Protein AF-0000000087528641 (afdb_homodimer)

Secondary structure (DSSP, 8-state):
-EEEE-HHHHHHHHH-GGGS-HHHHHHHH-TT-EEEEEHHHHHHHHHHHHTTSS--SS-HHHHHHHHHHHTTPEEEPBPGGGGGGGGGS-TT---HHHHHHHHHHHHHTPEEE---HHHHTSSS-EE-/-EEEE-HHHHHHHHH-GGGS-HHHHHHHH-TT-EEEEEHHHHHHHHHHHHTTSS--SS-HHHHHHHHHHHTTPEEEPBPGGGGGGGGGS-TT---HHHHHHHHHHHHHTPEEE---HHHHTSSS-EE-

Foldseek 3Di:
DEEEEDLVRLCCVQPNVVPADPFLVCQLQPPVYAAEYEVLSLVVQQVCVVVVNDDDPDHSVCRVVVSCVVSVYYYDYDDPQLCVCLVVWDPQDDDPSLSSSLSNCVVVVHEYEDPDVSSVPTPGHYID/DEEEEALVRLCCVQPPVVPADPFLVCQLQPPVYAAEYEVLSLVVQQVCVVVVNDDDPDHSVCRVVVSCVVSVYYYDYDDPQLCVCLVVWDPQDDDPSLSSSLSNCVVVVHEYEDPDVSSVPTPGHYID

Sequence (256 aa):
MRILLDTCSFLWISLEPEKISEQAMAAFKHPENSVFLSSMTSWEIGIKFHLGKLVLPAAPDIFIPTERKEHKISSLKLAEKDTFHLANLPAVHKDPFDRILVCQAIENGLTILTSDQHIQRYPVKTLWMRILLDTCSFLWISLEPEKISEQAMAAFKHPENSVFLSSMTSWEIGIKFHLGKLVLPAAPDIFIPTERKEHKISSLKLAEKDTFHLANLPAVHKDPFDRILVCQAIENGLTILTSDQHIQRYPVKTLW

pLDDT: mean 96.65, std 3.21, range [81.25, 98.94]

Structure (mmCIF, N/CA/C/O backbone):
data_AF-0000000087528641-model_v1
#
loop_
_entity.id
_entity.type
_entity.pdbx_description
1 polymer 'PIN domain nuclease, a component of toxin-antitoxin system (PIN domain)'
#
loop_
_atom_site.group_PDB
_atom_site.id
_atom_site.type_symbol
_atom_site.label_atom_id
_atom_site.label_alt_id
_atom_site.label_comp_id
_atom_site.label_asym_id
_atom_site.label_entity_id
_atom_site.label_seq_id
_atom_site.pdbx_PDB_ins_code
_atom_site.Cartn_x
_atom_site.Cartn_y
_atom_site.Cartn_z
_atom_site.occupancy
_atom_site.B_iso_or_equiv
_atom_site.auth_seq_id
_atom_site.auth_comp_id
_atom_site.auth_asym_id
_atom_site.auth_atom_id
_atom_site.pdbx_PDB_model_num
ATOM 1 N N . MET A 1 1 ? -12.773 -13.555 -16.234 1 96.06 1 MET A N 1
ATOM 2 C CA . MET A 1 1 ? -12.75 -13.062 -14.852 1 96.06 1 MET A CA 1
ATOM 3 C C . MET A 1 1 ? -11.539 -12.164 -14.617 1 96.06 1 MET A C 1
ATOM 5 O O . MET A 1 1 ? -10.609 -12.141 -15.43 1 96.06 1 MET A O 1
ATOM 9 N N . ARG A 1 2 ? -11.688 -11.32 -13.695 1 98.56 2 ARG A N 1
ATOM 10 C CA . ARG A 1 2 ? -10.562 -10.523 -13.227 1 98.56 2 ARG A CA 1
ATOM 11 C C . ARG A 1 2 ? -10 -11.086 -11.922 1 98.56 2 ARG A C 1
ATOM 13 O O . ARG A 1 2 ? -10.695 -11.109 -10.906 1 98.56 2 ARG A O 1
ATOM 20 N N . ILE A 1 3 ? -8.766 -11.453 -11.953 1 98.88 3 ILE A N 1
ATOM 21 C CA . ILE A 1 3 ? -8.188 -12.258 -10.883 1 98.88 3 ILE A CA 1
ATOM 22 C C . ILE A 1 3 ? -7.074 -11.477 -10.188 1 98.88 3 ILE A C 1
ATOM 24 O O . ILE A 1 3 ? -6.234 -10.859 -10.852 1 98.88 3 ILE A O 1
ATOM 28 N N . LEU A 1 4 ? -7.094 -11.477 -8.906 1 98.94 4 LEU A N 1
ATOM 29 C CA . LEU A 1 4 ? -6.023 -10.938 -8.07 1 98.94 4 LEU A CA 1
ATOM 30 C C . LEU A 1 4 ? -5.234 -12.062 -7.41 1 98.94 4 LEU A C 1
ATOM 32 O O . LEU A 1 4 ? -5.809 -12.906 -6.719 1 98.94 4 LEU A O 1
ATOM 36 N N . LEU A 1 5 ? -3.982 -12.047 -7.664 1 98.81 5 LEU A N 1
ATOM 37 C CA . LEU A 1 5 ? -3.131 -13.055 -7.031 1 98.81 5 LEU A CA 1
ATOM 38 C C . LEU A 1 5 ? -2.775 -12.641 -5.605 1 98.81 5 LEU A C 1
ATOM 40 O O . LEU A 1 5 ? -2.471 -11.477 -5.348 1 98.81 5 LEU A O 1
ATOM 44 N N . ASP A 1 6 ? -2.898 -13.578 -4.668 1 98.06 6 ASP A N 1
ATOM 45 C CA . ASP A 1 6 ? -2.248 -13.297 -3.393 1 98.06 6 ASP A CA 1
ATOM 46 C C . ASP A 1 6 ? -0.743 -13.547 -3.479 1 98.06 6 ASP A C 1
ATOM 48 O O . ASP A 1 6 ? -0.222 -13.867 -4.551 1 98.06 6 ASP A O 1
ATOM 52 N N . THR A 1 7 ? 0.014 -13.344 -2.432 1 97.69 7 THR A N 1
ATOM 53 C CA . THR A 1 7 ? 1.47 -13.43 -2.465 1 97.69 7 THR A CA 1
ATOM 54 C C . THR A 1 7 ? 1.922 -14.852 -2.764 1 97.69 7 THR A C 1
ATOM 56 O O . THR A 1 7 ? 2.76 -15.078 -3.639 1 97.69 7 THR A O 1
ATOM 59 N N . CYS A 1 8 ? 1.295 -15.859 -2.16 1 97.25 8 CYS A N 1
ATOM 60 C CA . CYS A 1 8 ? 1.699 -17.25 -2.326 1 97.25 8 CYS A CA 1
ATOM 61 C C . CYS A 1 8 ? 1.397 -17.734 -3.736 1 97.25 8 CYS A C 1
ATOM 63 O O . CYS A 1 8 ? 2.23 -18.406 -4.359 1 97.25 8 CYS A O 1
ATOM 65 N N . SER A 1 9 ? 0.197 -17.469 -4.188 1 98.31 9 SER A N 1
ATOM 66 C CA . SER A 1 9 ? -0.156 -17.922 -5.527 1 98.31 9 SER A CA 1
ATOM 67 C C . SER A 1 9 ? 0.783 -17.344 -6.574 1 98.31 9 SER A C 1
ATOM 69 O O . SER A 1 9 ? 1.185 -18.031 -7.512 1 98.31 9 SER A O 1
ATOM 71 N N . PHE A 1 10 ? 1.171 -16.078 -6.438 1 98.75 10 PHE A N 1
ATOM 72 C CA . PHE A 1 10 ? 2.115 -15.461 -7.363 1 98.75 10 PHE A CA 1
ATOM 73 C C . PHE A 1 10 ? 3.455 -16.188 -7.332 1 98.75 10 PHE A C 1
ATOM 75 O O . PHE A 1 10 ? 4.008 -16.531 -8.375 1 98.75 10 PHE A O 1
ATOM 82 N N . 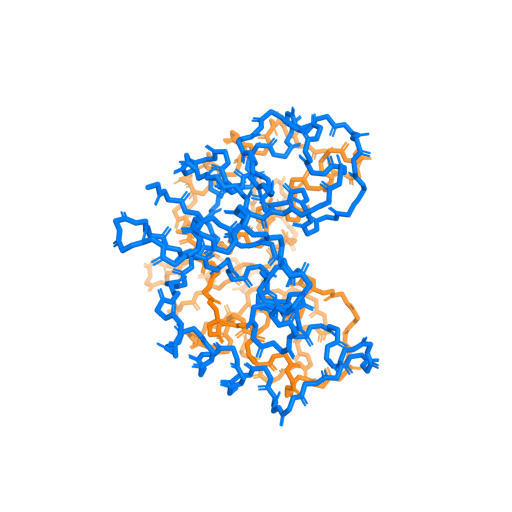LEU A 1 11 ? 3.959 -16.438 -6.078 1 98.5 11 LEU A N 1
ATOM 83 C CA . LEU A 1 11 ? 5.258 -17.078 -5.922 1 98.5 11 LEU A CA 1
ATOM 84 C C . LEU A 1 11 ? 5.223 -18.516 -6.453 1 98.5 11 LEU A C 1
ATOM 86 O O . LEU A 1 11 ? 6.172 -18.953 -7.105 1 98.5 11 LEU A O 1
ATOM 90 N N . TRP A 1 12 ? 4.137 -19.219 -6.195 1 98.31 12 TRP A N 1
ATOM 91 C CA . TRP A 1 12 ? 4.023 -20.609 -6.652 1 98.31 12 TRP A CA 1
ATOM 92 C C . TRP A 1 12 ? 3.924 -20.672 -8.172 1 98.31 12 TRP A C 1
ATOM 94 O O . TRP A 1 12 ? 4.559 -21.516 -8.805 1 98.31 12 TRP A O 1
ATOM 104 N N . ILE A 1 13 ? 3.162 -19.797 -8.797 1 97.88 13 ILE A N 1
ATOM 105 C CA . ILE A 1 13 ? 3.061 -19.75 -10.25 1 97.88 13 ILE A CA 1
ATOM 106 C C . ILE A 1 13 ? 4.449 -19.562 -10.859 1 97.88 13 ILE A C 1
ATOM 108 O O . ILE A 1 13 ? 4.789 -20.203 -11.852 1 97.88 13 ILE A O 1
ATOM 112 N N . SER A 1 14 ? 5.254 -18.766 -10.242 1 96.94 14 SER A N 1
ATOM 113 C CA . SER A 1 14 ? 6.551 -18.375 -10.789 1 96.94 14 SER A CA 1
ATOM 114 C C . SER A 1 14 ? 7.617 -19.406 -10.477 1 96.94 14 SER A C 1
ATOM 116 O O . SER A 1 14 ? 8.484 -19.688 -11.305 1 96.94 14 SER A O 1
ATOM 118 N N . LEU A 1 15 ? 7.539 -20.047 -9.273 1 97.06 15 LEU A N 1
ATOM 119 C CA . LEU A 1 15 ? 8.688 -20.797 -8.789 1 97.06 15 LEU A CA 1
ATOM 120 C C . LEU A 1 15 ? 8.328 -22.266 -8.586 1 97.06 15 LEU A C 1
ATOM 122 O O . LEU A 1 15 ? 9.188 -23.141 -8.68 1 97.06 15 LEU A O 1
ATOM 126 N N . GLU A 1 16 ? 7.078 -22.5 -8.219 1 97.88 16 GLU A N 1
ATOM 127 C CA . GLU A 1 16 ? 6.629 -23.844 -7.887 1 97.88 16 GLU A CA 1
ATOM 128 C C . GLU A 1 16 ? 5.219 -24.094 -8.414 1 97.88 16 GLU A C 1
ATOM 130 O O . GLU A 1 16 ? 4.305 -24.406 -7.637 1 97.88 16 GLU A O 1
ATOM 135 N N . PRO A 1 17 ? 5.082 -24.125 -9.695 1 97.31 17 PRO A N 1
ATOM 136 C CA . PRO A 1 17 ? 3.748 -24.219 -10.289 1 97.31 17 PRO A CA 1
ATOM 137 C C . PRO A 1 17 ? 3.016 -25.5 -9.891 1 97.31 17 PRO A C 1
ATOM 139 O O . PRO A 1 17 ? 1.785 -25.562 -9.945 1 97.31 17 PRO A O 1
ATOM 142 N N . GLU A 1 18 ? 3.688 -26.531 -9.43 1 97.31 18 GLU A N 1
ATOM 143 C CA . GLU A 1 18 ? 3.084 -27.812 -9.047 1 97.31 18 GLU A CA 1
ATOM 144 C C . GLU A 1 18 ? 2.244 -27.656 -7.781 1 97.31 18 GLU A C 1
ATOM 146 O O . GLU A 1 18 ? 1.436 -28.531 -7.461 1 97.31 18 GLU A O 1
ATOM 151 N N . LYS A 1 19 ? 2.402 -26.5 -7.105 1 97.94 19 LYS A N 1
ATOM 152 C CA . LYS A 1 19 ? 1.667 -26.266 -5.867 1 97.94 19 LYS A CA 1
ATOM 153 C C . LYS A 1 19 ? 0.302 -25.641 -6.148 1 97.94 19 LYS A C 1
ATOM 155 O O . LYS A 1 19 ? -0.558 -25.594 -5.266 1 97.94 19 LYS A O 1
ATOM 160 N N . ILE A 1 20 ? 0.119 -25.203 -7.348 1 98.25 20 ILE A N 1
ATOM 161 C CA . ILE A 1 20 ? -1.149 -24.594 -7.723 1 98.25 20 ILE A CA 1
ATOM 162 C C . ILE A 1 20 ? -2.156 -25.672 -8.102 1 98.25 20 ILE A C 1
ATOM 164 O O . ILE A 1 20 ? -1.832 -26.609 -8.844 1 98.25 20 ILE A O 1
ATOM 168 N N . SER A 1 21 ? -3.312 -25.609 -7.531 1 98 21 SER A N 1
ATOM 169 C CA . SER A 1 21 ? -4.344 -26.578 -7.883 1 98 21 SER A CA 1
ATOM 170 C C . SER A 1 21 ? -4.668 -26.531 -9.367 1 98 21 SER A C 1
ATOM 172 O O . SER A 1 21 ? -4.445 -25.516 -10.023 1 98 21 SER A O 1
ATOM 174 N N . GLU A 1 22 ? -5.223 -27.562 -9.844 1 97.94 22 GLU A N 1
ATOM 175 C CA . GLU A 1 22 ? -5.609 -27.625 -11.25 1 97.94 22 GLU A CA 1
ATOM 176 C C . GLU A 1 22 ? -6.641 -26.562 -11.586 1 97.94 22 GLU A C 1
ATOM 178 O O . GLU A 1 22 ? -6.555 -25.922 -12.633 1 97.94 22 GLU A O 1
ATOM 183 N N . GLN A 1 23 ? -7.562 -26.406 -10.75 1 98.06 23 GLN A N 1
ATOM 184 C CA . GLN A 1 23 ? -8.609 -25.406 -10.961 1 98.06 23 GLN A CA 1
ATOM 185 C C . GLN A 1 23 ? -8.039 -24 -10.992 1 98.06 23 GLN A C 1
ATOM 187 O O . GLN A 1 23 ? -8.391 -23.188 -11.859 1 98.06 23 GLN A O 1
ATOM 192 N N . ALA A 1 24 ? -7.184 -23.703 -10.062 1 98.25 24 ALA A N 1
ATOM 193 C CA . ALA A 1 24 ? -6.559 -22.391 -9.992 1 98.25 24 ALA A CA 1
ATOM 194 C C . ALA A 1 24 ? -5.695 -22.125 -11.219 1 98.25 24 ALA A C 1
ATOM 196 O O . ALA A 1 24 ? -5.719 -21.031 -11.781 1 98.25 24 ALA A O 1
ATOM 197 N N . MET A 1 25 ? -5.004 -23.141 -11.602 1 98.31 25 MET A N 1
ATOM 198 C CA . MET A 1 25 ? -4.129 -23.016 -12.766 1 98.31 25 MET A CA 1
ATOM 199 C C . MET A 1 25 ? -4.941 -22.797 -14.031 1 98.31 25 MET A C 1
ATOM 201 O O . MET A 1 25 ? -4.57 -21.969 -14.883 1 98.31 25 MET A O 1
ATOM 205 N N . ALA A 1 26 ? -6.008 -23.516 -14.148 1 98.31 26 ALA A N 1
ATOM 206 C CA . ALA A 1 26 ? -6.883 -23.344 -15.305 1 98.31 26 ALA A CA 1
ATOM 207 C C . ALA A 1 26 ? -7.422 -21.922 -15.383 1 98.31 26 ALA A C 1
ATOM 209 O O . ALA A 1 26 ? -7.473 -21.344 -16.469 1 98.31 26 ALA A O 1
ATOM 210 N N . ALA A 1 27 ? -7.82 -21.406 -14.258 1 98.31 27 ALA A N 1
ATOM 211 C CA . ALA A 1 27 ? -8.328 -20.031 -14.211 1 98.31 27 ALA A CA 1
ATOM 212 C C . ALA A 1 27 ? -7.23 -19.031 -14.555 1 98.31 27 ALA A C 1
ATOM 214 O O . ALA A 1 27 ? -7.461 -18.078 -15.312 1 98.31 27 ALA A O 1
ATOM 215 N N . PHE A 1 28 ? -6.066 -19.266 -14.055 1 98.5 28 PHE A N 1
ATOM 216 C CA . PHE A 1 28 ? -4.918 -18.391 -14.266 1 98.5 28 PHE A CA 1
ATOM 217 C C . PHE A 1 28 ? -4.547 -18.344 -15.742 1 98.5 28 PHE A C 1
ATOM 219 O O . PHE A 1 28 ? -4.23 -17.266 -16.266 1 98.5 28 PHE A O 1
ATOM 226 N N . LYS A 1 29 ? -4.707 -19.422 -16.375 1 97.69 29 LYS A N 1
ATOM 227 C CA . LYS A 1 29 ? -4.211 -19.547 -17.75 1 97.69 29 LYS A CA 1
ATOM 228 C C . LYS A 1 29 ? -5.305 -19.203 -18.75 1 97.69 29 LYS A C 1
ATOM 230 O O . LYS A 1 29 ? -5.027 -19.047 -19.953 1 97.69 29 LYS A O 1
ATOM 235 N N . HIS A 1 30 ? -6.465 -19.125 -18.281 1 97.69 30 HIS A N 1
ATOM 236 C CA . HIS A 1 30 ? -7.566 -18.891 -19.219 1 97.69 30 HIS A CA 1
ATOM 237 C C . HIS A 1 30 ? -7.406 -17.547 -19.938 1 97.69 30 HIS A C 1
ATOM 239 O O . HIS A 1 30 ? -7.293 -16.5 -19.297 1 97.69 30 HIS A O 1
ATOM 245 N N . PRO A 1 31 ? -7.438 -17.516 -21.219 1 96.25 31 PRO A N 1
ATOM 246 C CA . PRO A 1 31 ? -7.098 -16.312 -22 1 96.25 31 PRO A CA 1
ATOM 247 C C . PRO A 1 31 ? -8.102 -15.18 -21.812 1 96.25 31 PRO A C 1
ATOM 249 O O . PRO A 1 31 ? -7.773 -14.016 -22.047 1 96.25 31 PRO A O 1
ATOM 252 N N . GLU A 1 32 ? -9.258 -15.469 -21.422 1 97.62 32 GLU A N 1
ATOM 253 C CA . GLU A 1 32 ? -10.281 -14.445 -21.25 1 97.62 32 GLU A CA 1
ATOM 254 C C . GLU A 1 32 ? -10.172 -13.773 -19.875 1 97.62 32 GLU A C 1
ATOM 256 O O . GLU A 1 32 ? -10.836 -12.766 -19.625 1 97.62 32 GLU A O 1
ATOM 261 N N . ASN A 1 33 ? -9.406 -14.391 -19.031 1 98.44 33 ASN A N 1
ATOM 262 C CA . ASN A 1 33 ? -9.227 -13.805 -17.703 1 98.44 33 ASN A CA 1
ATOM 263 C C . ASN A 1 33 ? -8.086 -12.797 -17.672 1 98.44 33 ASN A C 1
ATOM 265 O O . ASN A 1 33 ? -7.09 -12.961 -18.375 1 98.44 33 ASN A O 1
ATOM 269 N N . SER A 1 34 ? -8.328 -11.742 -16.969 1 98.75 34 SER A N 1
ATOM 270 C CA . SER A 1 34 ? -7.262 -10.789 -16.656 1 98.75 34 SER A CA 1
ATOM 271 C C . SER A 1 34 ? -6.695 -11.031 -15.266 1 98.75 34 SER A C 1
ATOM 273 O O . SER A 1 34 ? -7.449 -11.227 -14.312 1 98.75 34 SER A O 1
ATOM 275 N N . VAL A 1 35 ? -5.41 -11.023 -15.18 1 98.88 35 VAL A N 1
ATOM 276 C CA . VAL A 1 35 ? -4.75 -11.344 -13.914 1 98.88 35 VAL A CA 1
ATOM 277 C C . VAL A 1 35 ? -3.953 -10.133 -13.43 1 98.88 35 VAL A C 1
ATOM 279 O O . VAL A 1 35 ? -3.281 -9.469 -14.219 1 98.88 35 VAL A O 1
ATOM 282 N N . PHE A 1 36 ? -4.039 -9.898 -12.086 1 98.94 36 PHE A N 1
ATOM 283 C CA . PHE A 1 36 ? -3.414 -8.719 -11.484 1 98.94 36 PHE A CA 1
ATOM 284 C C . PHE A 1 36 ? -2.549 -9.117 -10.297 1 98.94 36 PHE A C 1
ATOM 286 O O . PHE A 1 36 ? -2.836 -10.094 -9.609 1 98.94 36 PHE A O 1
ATOM 293 N N . LEU A 1 37 ? -1.546 -8.383 -10.125 1 98.88 37 LEU A N 1
ATOM 294 C CA . LEU A 1 37 ? -0.726 -8.391 -8.914 1 98.88 37 LEU A CA 1
ATOM 295 C C . LEU A 1 37 ? -0.712 -7.02 -8.258 1 98.88 37 LEU A C 1
ATOM 297 O O . LEU A 1 37 ? -0.338 -6.027 -8.883 1 98.88 37 LEU A O 1
ATOM 301 N N . SER A 1 38 ? -1.126 -6.98 -6.996 1 98.88 38 SER A N 1
ATOM 302 C CA . SER A 1 38 ? -1.191 -5.723 -6.262 1 98.88 38 SER A CA 1
ATOM 303 C C . SER A 1 38 ? 0.203 -5.203 -5.934 1 98.88 38 SER A C 1
ATOM 305 O O . SER A 1 38 ? 1.107 -5.98 -5.629 1 98.88 38 SER A O 1
ATOM 307 N N . SER A 1 39 ? 0.406 -3.889 -5.914 1 98.69 39 SER A N 1
ATOM 308 C CA . SER A 1 39 ? 1.634 -3.281 -5.41 1 98.69 39 SER A CA 1
ATOM 309 C C . SER A 1 39 ? 1.895 -3.682 -3.961 1 98.69 39 SER A C 1
ATOM 311 O O . SER A 1 39 ? 3.045 -3.719 -3.52 1 98.69 39 SER A O 1
ATOM 313 N N . MET A 1 40 ? 0.839 -4.055 -3.281 1 98.12 40 MET A N 1
ATOM 314 C CA . MET A 1 40 ? 0.983 -4.5 -1.897 1 98.12 40 MET A CA 1
ATOM 315 C C . MET A 1 40 ? 1.774 -5.801 -1.822 1 98.12 40 MET A C 1
ATOM 317 O O . MET A 1 40 ? 2.543 -6.012 -0.883 1 98.12 40 MET A O 1
ATOM 321 N N . THR A 1 41 ? 1.516 -6.637 -2.797 1 98.31 41 THR A N 1
ATOM 322 C CA . THR A 1 41 ? 2.271 -7.883 -2.854 1 98.31 41 THR A CA 1
ATOM 323 C C . THR A 1 41 ? 3.742 -7.613 -3.148 1 98.31 41 THR A C 1
ATOM 325 O O . THR A 1 41 ? 4.625 -8.242 -2.561 1 98.31 41 THR A O 1
ATOM 328 N N . SER A 1 42 ? 3.98 -6.66 -4.02 1 98.19 42 SER A N 1
ATOM 329 C CA . SER A 1 42 ? 5.355 -6.25 -4.281 1 98.19 42 SER A CA 1
ATOM 330 C C . SER A 1 42 ? 6.027 -5.727 -3.016 1 98.19 42 SER A C 1
ATOM 332 O O . SER A 1 42 ? 7.184 -6.059 -2.736 1 98.19 42 SER A O 1
ATOM 334 N N . TRP A 1 43 ? 5.324 -4.941 -2.264 1 98 43 TRP A N 1
ATOM 335 C CA . TRP A 1 43 ? 5.836 -4.398 -1.01 1 98 43 TRP A CA 1
ATOM 336 C C . TRP A 1 43 ? 6.152 -5.512 -0.021 1 98 43 TRP A C 1
ATOM 338 O O . TRP A 1 43 ? 7.238 -5.543 0.562 1 98 43 TRP A O 1
ATOM 348 N N . GLU A 1 44 ? 5.215 -6.438 0.117 1 97.75 44 GLU A N 1
ATOM 349 C CA . GLU A 1 44 ? 5.383 -7.559 1.034 1 97.75 44 GLU A CA 1
ATOM 350 C C . GLU A 1 44 ? 6.602 -8.398 0.663 1 97.75 44 GLU A C 1
ATOM 352 O O . GLU A 1 44 ? 7.418 -8.734 1.524 1 97.75 44 GLU A O 1
ATOM 357 N N . ILE A 1 45 ? 6.746 -8.703 -0.578 1 97.75 45 ILE A N 1
ATOM 358 C CA . ILE A 1 45 ? 7.871 -9.484 -1.076 1 97.75 45 ILE A CA 1
ATOM 359 C C . ILE A 1 45 ? 9.18 -8.734 -0.821 1 97.75 45 ILE A C 1
ATOM 361 O O . ILE A 1 45 ? 10.164 -9.32 -0.379 1 97.75 45 ILE A O 1
ATOM 365 N N . GLY A 1 46 ? 9.156 -7.418 -1.112 1 96.56 46 GLY A N 1
ATOM 366 C CA . GLY A 1 46 ? 10.328 -6.602 -0.831 1 96.56 46 GLY A CA 1
ATOM 367 C C . GLY A 1 46 ? 10.773 -6.668 0.62 1 96.56 46 GLY A C 1
ATOM 368 O O . GLY A 1 46 ? 11.961 -6.824 0.907 1 96.56 46 GLY A O 1
ATOM 369 N N . ILE A 1 47 ? 9.852 -6.57 1.543 1 95.38 47 ILE A N 1
ATOM 370 C CA . ILE A 1 47 ? 10.148 -6.621 2.973 1 95.38 47 ILE A CA 1
ATOM 371 C C . ILE A 1 47 ? 10.742 -7.98 3.328 1 95.38 47 ILE A C 1
ATOM 373 O O . ILE A 1 47 ? 11.805 -8.055 3.955 1 95.38 47 ILE A O 1
ATOM 377 N N . LYS A 1 48 ? 10.086 -9.07 2.912 1 96.12 48 LYS A N 1
ATOM 378 C CA . LYS A 1 48 ? 10.531 -10.422 3.25 1 96.12 48 LYS A CA 1
ATOM 379 C C . LYS A 1 48 ? 11.898 -10.711 2.652 1 96.12 48 LYS A C 1
ATOM 381 O O . LYS A 1 48 ? 12.734 -11.359 3.289 1 96.12 48 LYS A O 1
ATOM 386 N N . PHE A 1 49 ? 12.094 -10.266 1.443 1 95.56 49 PHE A N 1
ATOM 387 C CA . PHE A 1 49 ? 13.375 -10.453 0.781 1 95.56 49 PHE A CA 1
ATOM 388 C C . PHE A 1 49 ? 14.484 -9.742 1.544 1 95.56 49 PHE A C 1
ATOM 390 O O . PHE A 1 49 ? 15.531 -10.336 1.829 1 95.56 49 PHE A O 1
ATOM 397 N N . HIS A 1 50 ? 14.242 -8.523 1.916 1 91.56 50 HIS A N 1
ATOM 398 C CA . HIS A 1 50 ? 15.234 -7.707 2.607 1 91.56 50 HIS A CA 1
ATOM 399 C C . HIS A 1 50 ? 15.562 -8.289 3.98 1 91.56 50 HIS A C 1
ATOM 401 O O . HIS A 1 50 ? 16.703 -8.211 4.434 1 91.56 50 HIS A O 1
ATOM 407 N N . LEU A 1 51 ? 14.586 -8.875 4.625 1 91.88 51 LEU A N 1
ATOM 408 C CA . LEU A 1 51 ? 14.758 -9.43 5.961 1 91.88 51 LEU A CA 1
ATOM 409 C C . LEU A 1 51 ? 15.336 -10.836 5.898 1 91.88 51 LEU A C 1
ATOM 411 O O . LEU A 1 51 ? 15.609 -11.445 6.934 1 91.88 51 LEU A O 1
ATOM 415 N N . GLY A 1 52 ? 15.562 -11.43 4.727 1 93.38 52 GLY A N 1
ATOM 416 C CA . GLY A 1 52 ? 16.109 -12.758 4.543 1 93.38 52 GLY A CA 1
ATOM 417 C C . GLY A 1 52 ? 15.102 -13.867 4.773 1 93.38 52 GLY A C 1
ATOM 418 O O . GLY A 1 52 ? 15.469 -15.031 4.934 1 93.38 52 GLY A O 1
ATOM 419 N N . LYS A 1 53 ? 13.82 -13.484 4.785 1 96.06 53 LYS A N 1
ATOM 420 C CA . LYS A 1 53 ? 12.75 -14.445 5.059 1 96.06 53 LYS A CA 1
ATOM 421 C C . LYS A 1 53 ? 12.227 -15.07 3.768 1 96.06 53 LYS A C 1
ATOM 423 O O . LYS A 1 53 ? 11.453 -16.031 3.805 1 96.06 53 LYS A O 1
ATOM 428 N N . LEU A 1 54 ? 12.617 -14.547 2.613 1 96.5 54 LEU A N 1
ATOM 429 C CA . LEU A 1 54 ? 12.219 -15.023 1.292 1 96.5 54 LEU A CA 1
ATOM 430 C C . LEU A 1 54 ? 13.398 -14.992 0.329 1 96.5 54 LEU A C 1
ATOM 432 O O . LEU A 1 54 ? 14.047 -13.961 0.162 1 96.5 54 LEU A O 1
ATOM 436 N N . VAL A 1 55 ? 13.688 -16.109 -0.204 1 95.69 55 VAL A N 1
ATOM 437 C CA . VAL A 1 55 ? 14.766 -16.219 -1.181 1 95.69 55 VAL A CA 1
ATOM 438 C C . VAL A 1 55 ? 14.188 -16.203 -2.594 1 95.69 55 VAL A C 1
ATOM 440 O O . VAL A 1 55 ? 13.234 -16.938 -2.891 1 95.69 55 VAL A O 1
ATOM 443 N N . LEU A 1 56 ? 14.719 -15.375 -3.434 1 97.12 56 LEU A N 1
ATOM 444 C CA . LEU A 1 56 ? 14.312 -15.242 -4.828 1 97.12 56 LEU A CA 1
ATOM 445 C C . LEU A 1 56 ? 15.508 -15.391 -5.762 1 97.12 56 LEU A C 1
ATOM 447 O O . LEU A 1 56 ? 16.641 -15.133 -5.363 1 97.12 56 LEU A O 1
ATOM 451 N N . PRO A 1 57 ? 15.227 -15.812 -6.938 1 97.12 57 PRO A N 1
ATOM 452 C CA . PRO A 1 57 ? 16.312 -15.969 -7.906 1 97.12 57 PRO A CA 1
ATOM 453 C C . PRO A 1 57 ? 16.953 -14.641 -8.305 1 97.12 57 PRO A C 1
ATOM 455 O O . PRO A 1 57 ? 18.062 -14.617 -8.852 1 97.12 57 PRO A O 1
ATOM 458 N N . ALA A 1 58 ? 16.266 -13.531 -8.125 1 97.19 58 ALA A N 1
ATOM 459 C CA . ALA A 1 58 ? 16.75 -12.172 -8.352 1 97.19 58 ALA A CA 1
ATOM 460 C C . ALA A 1 58 ? 16.078 -11.195 -7.387 1 97.19 58 ALA A C 1
ATOM 462 O O . ALA A 1 58 ? 15.086 -11.531 -6.734 1 97.19 58 ALA A O 1
ATOM 463 N N . ALA A 1 59 ? 16.672 -9.977 -7.273 1 96.81 59 ALA A N 1
ATOM 464 C CA . ALA A 1 59 ? 16.078 -8.961 -6.414 1 96.81 59 ALA A CA 1
ATOM 465 C C . ALA A 1 59 ? 14.656 -8.641 -6.859 1 96.81 59 ALA A C 1
ATOM 467 O O . ALA A 1 59 ? 14.312 -8.789 -8.039 1 96.81 59 ALA A O 1
ATOM 468 N N . PRO A 1 60 ? 13.875 -8.18 -5.961 1 97.94 60 PRO A N 1
ATOM 469 C CA . PRO A 1 60 ? 12.453 -7.965 -6.254 1 97.94 60 PRO A CA 1
ATOM 470 C C . PRO A 1 60 ? 12.234 -7.031 -7.441 1 97.94 60 PRO A C 1
ATOM 472 O O . PRO A 1 60 ? 11.305 -7.23 -8.227 1 97.94 60 PRO A O 1
ATOM 475 N N . ASP A 1 61 ? 13.055 -6.027 -7.613 1 97.5 61 ASP A N 1
ATOM 476 C CA . ASP A 1 61 ? 12.875 -5.031 -8.664 1 97.5 61 ASP A CA 1
ATOM 477 C C . ASP A 1 61 ? 13.148 -5.633 -10.039 1 97.5 61 ASP A C 1
ATOM 479 O O . ASP A 1 61 ? 12.797 -5.047 -11.07 1 97.5 61 ASP A O 1
ATOM 483 N N . ILE A 1 62 ? 13.75 -6.754 -10.102 1 98 62 ILE A N 1
ATOM 484 C CA . ILE A 1 62 ? 13.977 -7.496 -11.336 1 98 62 ILE A CA 1
ATOM 485 C C . ILE A 1 62 ? 13 -8.664 -11.422 1 98 62 ILE A C 1
ATOM 487 O O . ILE A 1 62 ? 12.305 -8.82 -12.43 1 98 62 ILE A O 1
ATOM 491 N N . PHE A 1 63 ? 12.914 -9.438 -10.328 1 98.44 63 PHE A N 1
ATOM 492 C CA . PHE A 1 63 ? 12.141 -10.672 -10.281 1 98.44 63 PHE A CA 1
ATOM 493 C C . PHE A 1 63 ? 10.672 -10.406 -10.586 1 98.44 63 PHE A C 1
ATOM 495 O O . PHE A 1 63 ? 10.086 -11.062 -11.445 1 98.44 63 PHE A O 1
ATOM 502 N N . ILE A 1 64 ? 10.039 -9.422 -9.953 1 98.69 64 ILE A N 1
ATOM 503 C CA . ILE A 1 64 ? 8.594 -9.227 -10.008 1 98.69 64 ILE A CA 1
ATOM 504 C C . ILE A 1 64 ? 8.188 -8.758 -11.398 1 98.69 64 ILE A C 1
ATOM 506 O O . ILE A 1 64 ? 7.336 -9.383 -12.047 1 98.69 64 ILE A O 1
ATOM 510 N N . PRO A 1 65 ? 8.844 -7.699 -11.922 1 98.5 65 PRO A N 1
ATOM 511 C CA . PRO A 1 65 ? 8.445 -7.297 -13.273 1 98.5 65 PRO A CA 1
ATOM 512 C C . PRO A 1 65 ? 8.703 -8.383 -14.312 1 98.5 65 PRO A C 1
ATOM 514 O O . PRO A 1 65 ? 7.934 -8.531 -15.266 1 98.5 65 PRO A O 1
ATOM 517 N N . THR A 1 66 ? 9.789 -9.102 -14.164 1 98.56 66 THR A N 1
ATOM 518 C CA . THR A 1 66 ? 10.117 -10.164 -15.109 1 98.56 66 THR A CA 1
ATOM 519 C C . THR A 1 66 ? 9.023 -11.234 -15.109 1 98.56 66 THR A C 1
ATOM 521 O O . THR A 1 66 ? 8.523 -11.617 -16.172 1 98.56 66 THR A O 1
ATOM 524 N N . GLU A 1 67 ? 8.656 -11.68 -13.914 1 98.44 67 GLU A N 1
ATOM 525 C CA . GLU A 1 67 ? 7.633 -12.703 -13.789 1 98.44 67 GLU A CA 1
ATOM 526 C C . GLU A 1 67 ? 6.273 -12.195 -14.266 1 98.44 67 GLU A C 1
ATOM 528 O O . GLU A 1 67 ? 5.508 -12.938 -14.883 1 98.44 67 GLU A O 1
ATOM 533 N N . ARG A 1 68 ? 5.922 -10.961 -13.977 1 98.5 68 ARG A N 1
ATOM 534 C CA . ARG A 1 68 ? 4.664 -10.398 -14.461 1 98.5 68 ARG A CA 1
ATOM 535 C C . ARG A 1 68 ? 4.609 -10.398 -15.984 1 98.5 68 ARG A C 1
ATOM 537 O O . ARG A 1 68 ? 3.594 -10.773 -16.578 1 98.5 68 ARG A O 1
ATOM 544 N N . LYS A 1 69 ? 5.68 -9.922 -16.547 1 98.25 69 LYS A N 1
ATOM 545 C CA . LYS A 1 69 ? 5.738 -9.883 -18.016 1 98.25 69 LYS A CA 1
ATOM 546 C C . LYS A 1 69 ? 5.621 -11.289 -18.609 1 98.25 69 LYS A C 1
ATOM 548 O O . LYS A 1 69 ? 4.82 -11.516 -19.516 1 98.25 69 LYS A O 1
ATOM 553 N N . GLU A 1 70 ? 6.379 -12.195 -18.078 1 97.62 70 GLU A N 1
ATOM 554 C CA . GLU A 1 70 ? 6.402 -13.57 -18.578 1 97.62 70 GLU A CA 1
ATOM 555 C C . GLU A 1 70 ? 5.023 -14.219 -18.5 1 97.62 70 GLU A C 1
ATOM 557 O O . GLU A 1 70 ? 4.633 -14.977 -19.375 1 97.62 70 GLU A O 1
ATOM 562 N N . HIS A 1 71 ? 4.301 -13.852 -17.484 1 97.94 71 HIS A N 1
ATOM 563 C CA . HIS A 1 71 ? 3.039 -14.539 -17.219 1 97.94 71 HIS A CA 1
ATOM 564 C C . HIS A 1 71 ? 1.848 -13.648 -17.547 1 97.94 71 HIS A C 1
ATOM 566 O O . HIS A 1 71 ? 0.708 -13.969 -17.203 1 97.94 71 HIS A O 1
ATOM 572 N N . LYS A 1 72 ? 2.121 -12.5 -18.109 1 97.81 72 LYS A N 1
ATOM 573 C CA . LYS A 1 72 ? 1.083 -11.57 -18.547 1 97.81 72 LYS A CA 1
ATOM 574 C C . LYS A 1 72 ? 0.19 -11.156 -17.375 1 97.81 72 LYS A C 1
ATOM 576 O O . LYS A 1 72 ? -1.037 -11.227 -17.469 1 97.81 72 LYS A O 1
ATOM 581 N N . ILE A 1 73 ? 0.813 -10.805 -16.344 1 98.69 73 ILE A N 1
ATOM 582 C CA . ILE A 1 73 ? 0.15 -10.312 -15.133 1 98.69 73 ILE A CA 1
ATOM 583 C C . ILE A 1 73 ? 0.257 -8.789 -15.078 1 98.69 73 ILE A C 1
ATOM 585 O O . ILE A 1 73 ? 1.354 -8.234 -15.172 1 98.69 73 ILE A O 1
ATOM 589 N N . SER A 1 74 ? -0.833 -8.102 -14.945 1 98.75 74 SER A N 1
ATOM 590 C CA . SER A 1 74 ? -0.833 -6.641 -14.852 1 98.75 74 SER A CA 1
ATOM 591 C C . SER A 1 74 ? -0.595 -6.184 -13.414 1 98.75 74 SER A C 1
ATOM 593 O O . SER A 1 74 ? -1.013 -6.852 -12.469 1 98.75 74 SER A O 1
ATOM 595 N N . SER A 1 75 ? 0.059 -5.094 -13.281 1 98.62 75 SER A N 1
ATOM 596 C CA . SER A 1 75 ? 0.204 -4.496 -11.961 1 98.62 75 SER A CA 1
ATOM 597 C C . SER A 1 75 ? -1.053 -3.73 -11.562 1 98.62 75 SER A C 1
ATOM 599 O O . SER A 1 75 ? -1.678 -3.072 -12.391 1 98.62 75 SER A O 1
ATOM 601 N N . LEU A 1 76 ? -1.438 -3.834 -10.312 1 98.75 76 LEU A N 1
ATOM 602 C CA . LEU A 1 76 ? -2.576 -3.111 -9.758 1 98.75 76 LEU A CA 1
ATOM 603 C C . LEU A 1 76 ? -2.133 -2.182 -8.633 1 98.75 76 LEU A C 1
ATOM 605 O O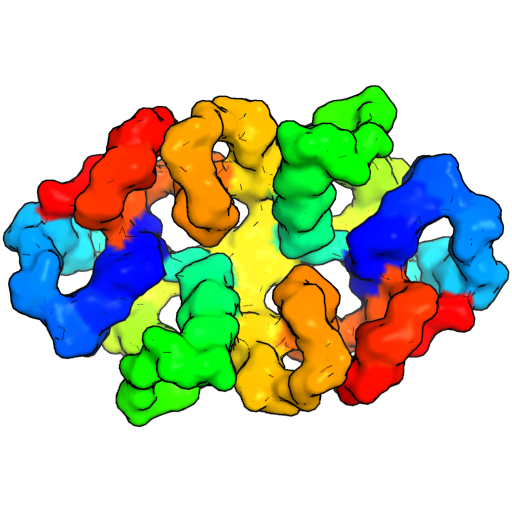 . LEU A 1 76 ? -1.64 -2.643 -7.602 1 98.75 76 LEU A O 1
ATOM 609 N N . LYS A 1 77 ? -2.303 -0.89 -8.859 1 98.88 77 LYS A N 1
ATOM 610 C CA . LYS A 1 77 ? -1.932 0.099 -7.852 1 98.88 77 LYS A CA 1
ATOM 611 C C . LYS A 1 77 ? -2.9 0.076 -6.672 1 98.88 77 LYS A C 1
ATOM 613 O O . LYS A 1 77 ? -4.07 -0.274 -6.832 1 98.88 77 LYS A O 1
ATOM 618 N N . LEU A 1 78 ? -2.391 0.377 -5.508 1 98.69 78 LEU A N 1
ATOM 619 C CA . LEU A 1 78 ? -3.268 0.554 -4.355 1 98.69 78 LEU A CA 1
ATOM 620 C C . LEU A 1 78 ? -3.818 1.976 -4.305 1 98.69 78 LEU A C 1
ATOM 622 O O . LEU A 1 78 ? -3.057 2.938 -4.195 1 98.69 78 LEU A O 1
ATOM 626 N N . ALA A 1 79 ? -5.086 2.104 -4.371 1 98.62 79 ALA A N 1
ATOM 627 C CA . ALA A 1 79 ? -5.758 3.398 -4.281 1 98.62 79 ALA A CA 1
ATOM 628 C C . ALA A 1 79 ? -6.301 3.637 -2.877 1 98.62 79 ALA A C 1
ATOM 630 O O . ALA A 1 79 ? -6.512 2.688 -2.117 1 98.62 79 ALA A O 1
ATOM 631 N N . GLU A 1 80 ? -6.492 4.871 -2.568 1 98.44 80 GLU A N 1
ATOM 632 C CA . GLU A 1 80 ? -7.047 5.262 -1.278 1 98.44 80 GLU A CA 1
ATOM 633 C C . GLU A 1 80 ? -8.352 4.523 -0.993 1 98.44 80 GLU A C 1
ATOM 635 O O . GLU A 1 80 ? -8.555 4.012 0.109 1 98.44 80 GLU A O 1
ATOM 640 N N . LYS A 1 81 ? -9.227 4.41 -1.97 1 97.81 81 LYS A N 1
ATOM 641 C CA . LYS A 1 81 ? -10.547 3.809 -1.802 1 97.81 81 LYS A CA 1
ATOM 642 C C . LYS A 1 81 ? -10.43 2.332 -1.434 1 97.81 81 LYS A C 1
ATOM 644 O O . LYS A 1 81 ? -11.305 1.785 -0.758 1 97.81 81 LYS A O 1
ATOM 649 N N . ASP A 1 82 ? -9.352 1.691 -1.817 1 98 82 ASP A N 1
ATOM 650 C CA . ASP A 1 82 ? -9.133 0.283 -1.503 1 98 82 ASP A CA 1
ATOM 651 C C . ASP A 1 82 ? -9.008 0.07 0.004 1 98 82 ASP A C 1
ATOM 653 O O . ASP A 1 82 ? -9.242 -1.033 0.502 1 98 82 ASP A O 1
ATOM 657 N N . THR A 1 83 ? -8.586 1.079 0.719 1 97.62 83 THR A N 1
ATOM 658 C CA . THR A 1 83 ? -8.242 0.931 2.129 1 97.62 83 THR A CA 1
ATOM 659 C C . THR A 1 83 ? -9.484 1.103 3.008 1 97.62 83 THR A C 1
ATOM 661 O O . THR A 1 83 ? -9.461 0.757 4.191 1 97.62 83 THR A O 1
ATOM 664 N N . PHE A 1 84 ? -10.57 1.537 2.451 1 95.88 84 PHE A N 1
ATOM 665 C CA . PHE A 1 84 ? -11.703 1.979 3.252 1 95.88 84 PHE A CA 1
ATOM 666 C C . PHE A 1 84 ? -12.555 0.791 3.693 1 95.88 84 PHE A C 1
ATOM 668 O O . PHE A 1 84 ? -13.25 0.86 4.707 1 95.88 84 PHE A O 1
ATOM 675 N N . HIS A 1 85 ? -12.43 -0.282 3.008 1 92.94 85 HIS A N 1
ATOM 676 C CA . HIS A 1 85 ? -13.203 -1.463 3.373 1 92.94 85 HIS A CA 1
ATOM 677 C C . HIS A 1 85 ? -12.688 -2.086 4.664 1 92.94 85 HIS A C 1
ATOM 679 O O . HIS A 1 85 ? -13.359 -2.924 5.27 1 92.94 85 HIS A O 1
ATOM 685 N N . LEU A 1 86 ? -11.508 -1.675 5.09 1 92.12 86 LEU A N 1
ATOM 686 C CA . LEU A 1 86 ? -10.891 -2.24 6.281 1 92.12 86 LEU A CA 1
ATOM 687 C C . LEU A 1 86 ? -11.812 -2.115 7.488 1 92.12 86 LEU A C 1
ATOM 689 O O . LEU A 1 86 ? -11.859 -3.004 8.336 1 92.12 86 LEU A O 1
ATOM 693 N N . ALA A 1 87 ? -12.57 -1.074 7.535 1 86.81 87 ALA A N 1
ATOM 694 C CA . ALA A 1 87 ? -13.445 -0.773 8.664 1 86.81 87 ALA A CA 1
ATOM 695 C C . ALA A 1 87 ? -14.586 -1.782 8.766 1 86.81 87 ALA A C 1
ATOM 697 O O . ALA A 1 87 ? -15.125 -2.014 9.844 1 86.81 87 ALA A O 1
ATOM 698 N N . ASN A 1 88 ? -14.859 -2.383 7.711 1 88.31 88 ASN A N 1
ATOM 699 C CA . ASN A 1 88 ? -16.031 -3.254 7.66 1 88.31 88 ASN A CA 1
ATOM 700 C C . ASN A 1 88 ? -15.633 -4.723 7.559 1 88.31 88 ASN A C 1
ATOM 702 O O . ASN A 1 88 ? -16.5 -5.602 7.504 1 88.31 88 ASN A O 1
ATOM 706 N N . LEU A 1 89 ? -14.336 -4.941 7.539 1 91.25 89 LEU A N 1
ATOM 707 C CA . LEU A 1 89 ? -13.898 -6.324 7.422 1 91.25 89 LEU A CA 1
ATOM 708 C C . LEU A 1 89 ? -13.984 -7.039 8.766 1 91.25 89 LEU A C 1
ATOM 710 O O . LEU A 1 89 ? -13.523 -6.512 9.781 1 91.25 89 LEU A O 1
ATOM 714 N N . PRO A 1 90 ? -14.539 -8.219 8.805 1 89.06 90 PRO A N 1
ATOM 715 C CA . PRO A 1 90 ? -14.531 -9 10.039 1 89.06 90 PRO A CA 1
ATOM 716 C C . PRO A 1 90 ? -13.125 -9.297 10.539 1 89.06 90 PRO A C 1
ATOM 718 O O . PRO A 1 90 ? -12.188 -9.391 9.742 1 89.06 90 PRO A O 1
ATOM 721 N N . ALA A 1 91 ? -13 -9.422 11.812 1 84.25 91 ALA A N 1
ATOM 722 C CA . ALA A 1 91 ? -11.703 -9.703 12.414 1 84.25 91 ALA A CA 1
ATOM 723 C C . ALA A 1 91 ? -11.375 -11.188 12.344 1 84.25 91 ALA A C 1
ATOM 725 O O . ALA A 1 91 ? -11.203 -11.844 13.375 1 84.25 91 ALA A O 1
ATOM 726 N N . VAL A 1 92 ? -11.273 -11.664 11.242 1 82.88 92 VAL A N 1
ATOM 727 C CA . VAL A 1 92 ? -11.008 -13.078 11 1 82.88 92 VAL A CA 1
ATOM 728 C C . VAL A 1 92 ? -9.5 -13.312 10.938 1 82.88 92 VAL A C 1
ATOM 730 O O . VAL A 1 92 ? -8.984 -14.266 11.523 1 82.88 92 VAL A O 1
ATOM 733 N N . HIS A 1 93 ? -8.805 -12.422 10.242 1 81.25 93 HIS A N 1
ATOM 734 C CA . HIS A 1 93 ? -7.379 -12.523 9.961 1 81.25 93 HIS A CA 1
ATOM 735 C C . HIS A 1 93 ? -6.621 -11.305 10.484 1 81.25 93 HIS A C 1
ATOM 737 O O . HIS A 1 93 ? -7.117 -10.18 10.406 1 81.25 93 HIS A O 1
ATOM 743 N N . LYS A 1 94 ? -5.543 -11.68 10.969 1 85.62 94 LYS A N 1
ATOM 744 C CA . LYS A 1 94 ? -4.824 -10.57 11.594 1 85.62 94 LYS A CA 1
ATOM 745 C C . LYS A 1 94 ? -3.752 -10.016 10.664 1 85.62 94 LYS A C 1
ATOM 747 O O . LYS A 1 94 ? -3.234 -8.914 10.883 1 85.62 94 LYS A O 1
ATOM 752 N N . ASP A 1 95 ? -3.436 -10.797 9.57 1 93.38 95 ASP A N 1
ATOM 753 C CA . ASP A 1 95 ? -2.373 -10.336 8.688 1 93.38 95 ASP A CA 1
ATOM 754 C C . ASP A 1 95 ? -2.818 -9.109 7.895 1 93.38 95 ASP A C 1
ATOM 756 O O . ASP A 1 95 ? -3.746 -9.188 7.086 1 93.38 95 ASP A O 1
ATOM 760 N N . PRO A 1 96 ? -2.129 -8.031 8.109 1 94.25 96 PRO A N 1
ATOM 761 C CA . PRO A 1 96 ? -2.559 -6.793 7.457 1 94.25 96 PRO A CA 1
ATOM 762 C C . PRO A 1 96 ? -2.482 -6.875 5.938 1 94.25 96 PRO A C 1
ATOM 764 O O . PRO A 1 96 ? -3.303 -6.273 5.238 1 94.25 96 PRO A O 1
ATOM 767 N N . PHE A 1 97 ? -1.54 -7.613 5.383 1 95.81 97 PHE A N 1
ATOM 768 C CA . PHE A 1 97 ? -1.387 -7.73 3.939 1 95.81 97 PHE A CA 1
ATOM 769 C C . PHE A 1 97 ? -2.551 -8.508 3.332 1 95.81 97 PHE A C 1
ATOM 771 O O . PHE A 1 97 ? -3.098 -8.109 2.301 1 95.81 97 PHE A O 1
ATOM 778 N N . ASP A 1 98 ? -2.973 -9.578 3.99 1 96.31 98 ASP A N 1
ATOM 779 C CA . ASP A 1 98 ? -4.129 -10.336 3.516 1 96.31 98 ASP A CA 1
ATOM 780 C C . ASP A 1 98 ? -5.391 -9.469 3.533 1 96.31 98 ASP A C 1
ATOM 782 O O . ASP A 1 98 ? -6.18 -9.492 2.586 1 96.31 98 ASP A O 1
ATOM 786 N N . ARG A 1 99 ? -5.512 -8.727 4.605 1 96.31 99 ARG A N 1
ATOM 787 C CA . ARG A 1 99 ? -6.73 -7.938 4.785 1 96.31 99 ARG A CA 1
ATOM 788 C C . ARG A 1 99 ? -6.828 -6.832 3.74 1 96.31 99 ARG A C 1
ATOM 790 O O . ARG A 1 99 ? -7.91 -6.57 3.209 1 96.31 99 ARG A O 1
ATOM 797 N N . ILE A 1 100 ? -5.656 -6.191 3.377 1 97.25 100 ILE A N 1
ATOM 798 C CA . ILE A 1 100 ? -5.711 -5.117 2.393 1 97.25 100 ILE A CA 1
ATOM 799 C C . ILE A 1 100 ? -5.941 -5.699 1.002 1 97.25 100 ILE A C 1
ATOM 801 O O . ILE A 1 100 ? -6.613 -5.086 0.168 1 97.25 100 ILE A O 1
ATOM 805 N N . LEU A 1 101 ? -5.418 -6.895 0.716 1 98 101 LEU A N 1
ATOM 806 C CA . LEU A 1 101 ? -5.703 -7.559 -0.553 1 98 101 LEU A CA 1
ATOM 807 C C . LEU A 1 101 ? -7.195 -7.84 -0.698 1 98 101 LEU A C 1
ATOM 809 O O . LEU A 1 101 ? -7.766 -7.645 -1.772 1 98 101 LEU A O 1
ATOM 813 N N . VAL A 1 102 ? -7.797 -8.281 0.41 1 97.69 102 VAL A N 1
ATOM 814 C CA . VAL A 1 102 ? -9.234 -8.539 0.421 1 97.69 102 VAL A CA 1
ATOM 815 C C . VAL A 1 102 ? -9.992 -7.246 0.137 1 97.69 102 VAL A C 1
ATOM 817 O O . VAL A 1 102 ? -10.891 -7.219 -0.705 1 97.69 102 VAL A O 1
ATOM 820 N N . CYS A 1 103 ? -9.602 -6.168 0.79 1 97.44 103 CYS A N 1
ATOM 821 C CA . CYS A 1 103 ? -10.234 -4.871 0.588 1 97.44 103 CYS A CA 1
ATOM 822 C C . CYS A 1 103 ? -10.125 -4.43 -0.865 1 97.44 103 CYS A C 1
ATOM 824 O O . CYS A 1 103 ? -11.102 -3.959 -1.453 1 97.44 103 CYS A O 1
ATOM 826 N N . GLN A 1 104 ? -8.953 -4.617 -1.436 1 98.38 104 GLN A N 1
ATOM 827 C CA . GLN A 1 104 ? -8.703 -4.219 -2.818 1 98.38 104 GLN A CA 1
ATOM 828 C C . GLN A 1 104 ? -9.547 -5.051 -3.787 1 98.38 104 GLN A C 1
ATOM 830 O O . GLN A 1 104 ? -10.07 -4.52 -4.77 1 98.38 104 GLN A O 1
ATOM 835 N N . ALA A 1 105 ? -9.648 -6.289 -3.506 1 98.5 105 ALA A N 1
ATOM 836 C CA . ALA A 1 105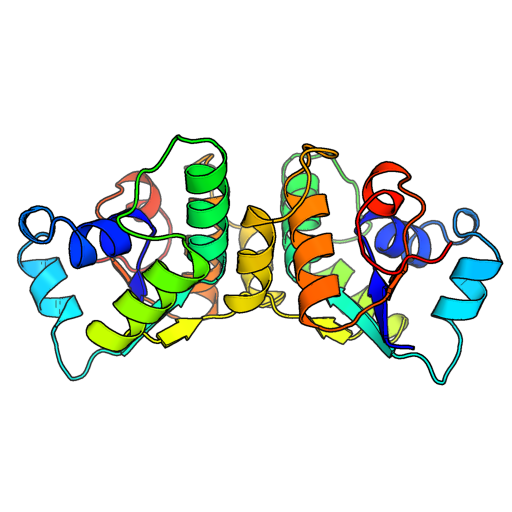 ? -10.453 -7.168 -4.348 1 98.5 105 ALA A CA 1
ATOM 837 C C . ALA A 1 105 ? -11.93 -6.77 -4.305 1 98.5 105 ALA A C 1
ATOM 839 O O . ALA A 1 105 ? -12.594 -6.715 -5.34 1 98.5 105 ALA A O 1
ATOM 840 N N . ILE A 1 106 ? -12.43 -6.477 -3.137 1 97.44 106 ILE A N 1
ATOM 841 C CA . ILE A 1 106 ? -13.82 -6.066 -2.973 1 97.44 106 ILE A CA 1
ATOM 842 C C . ILE A 1 106 ? -14.07 -4.773 -3.748 1 97.44 106 ILE A C 1
ATOM 844 O O . ILE A 1 106 ? -15.008 -4.695 -4.547 1 97.44 106 ILE A O 1
ATOM 848 N N . GLU A 1 107 ? -13.219 -3.787 -3.568 1 97.5 107 GLU A N 1
ATOM 849 C CA . GLU A 1 107 ? -13.375 -2.465 -4.168 1 97.5 107 GLU A CA 1
ATOM 850 C C . GLU A 1 107 ? -13.383 -2.545 -5.691 1 97.5 107 GLU A C 1
ATOM 852 O O . GLU A 1 107 ? -14.094 -1.783 -6.355 1 97.5 107 GLU A O 1
ATOM 857 N N . ASN A 1 108 ? -12.672 -3.486 -6.242 1 98.12 108 ASN A N 1
ATOM 858 C CA . ASN A 1 108 ? -12.469 -3.529 -7.688 1 98.12 108 ASN A CA 1
ATOM 859 C C . ASN A 1 108 ? -13.227 -4.695 -8.32 1 98.12 108 ASN A C 1
ATOM 861 O O . ASN A 1 108 ? -13.102 -4.934 -9.523 1 98.12 108 ASN A O 1
ATOM 865 N N . GLY A 1 109 ? -13.938 -5.445 -7.555 1 97.88 109 GLY A N 1
ATOM 866 C CA . GLY A 1 109 ? -14.711 -6.562 -8.07 1 97.88 109 GLY A CA 1
ATOM 867 C C . GLY A 1 109 ? -13.852 -7.691 -8.602 1 97.88 109 GLY A C 1
ATOM 868 O O . GLY A 1 109 ? -14.109 -8.219 -9.68 1 97.88 109 GLY A O 1
ATOM 869 N N . LEU A 1 110 ? -12.781 -8.023 -7.898 1 98.69 110 LEU A N 1
ATOM 870 C CA . LEU A 1 110 ? -11.836 -9.047 -8.344 1 98.69 110 LEU A CA 1
ATOM 871 C C . LEU A 1 110 ? -12.07 -10.359 -7.605 1 98.69 110 LEU A C 1
ATOM 873 O O . LEU A 1 110 ? -12.57 -10.359 -6.477 1 98.69 110 LEU A O 1
ATOM 877 N N . THR A 1 111 ? -11.727 -11.445 -8.211 1 98.81 111 THR A N 1
ATOM 878 C CA . THR A 1 111 ? -11.641 -12.758 -7.582 1 98.81 111 THR A CA 1
ATOM 879 C C . THR A 1 111 ? -10.219 -13.047 -7.117 1 98.81 111 THR A C 1
ATOM 881 O O . THR A 1 111 ? -9.273 -12.945 -7.906 1 98.81 111 THR A O 1
ATOM 884 N N . ILE A 1 112 ? -10.039 -13.391 -5.863 1 98.81 112 ILE A N 1
ATOM 885 C CA . ILE A 1 112 ? -8.695 -13.656 -5.355 1 98.81 112 ILE A CA 1
ATOM 886 C C . ILE A 1 112 ? -8.328 -15.117 -5.594 1 98.81 112 ILE A C 1
ATOM 888 O O . ILE A 1 112 ? -9.094 -16.016 -5.238 1 98.81 112 ILE A O 1
ATOM 892 N N . LEU A 1 113 ? -7.266 -15.336 -6.277 1 98.81 113 LEU A N 1
ATOM 893 C CA . LEU A 1 113 ? -6.695 -16.672 -6.379 1 98.81 113 LEU A CA 1
ATOM 894 C C . LEU A 1 113 ? -5.855 -17 -5.152 1 98.81 113 LEU A C 1
ATOM 896 O O . LEU A 1 113 ? -4.727 -16.531 -5.023 1 98.81 113 LEU A O 1
ATOM 900 N N . THR A 1 114 ? -6.406 -17.828 -4.289 1 98.5 114 THR A N 1
ATOM 901 C CA . THR A 1 114 ? -5.734 -18.078 -3.018 1 98.5 114 THR A CA 1
ATOM 902 C C . THR A 1 114 ? -6.148 -19.438 -2.451 1 98.5 114 THR A C 1
ATOM 904 O O . THR A 1 114 ? -7.309 -19.828 -2.564 1 98.5 114 THR A O 1
ATOM 907 N N . SER A 1 115 ? -5.176 -20.078 -1.81 1 97.38 115 SER A N 1
ATOM 908 C CA . SER A 1 115 ? -5.457 -21.312 -1.08 1 97.38 115 SER A CA 1
ATOM 909 C C . SER A 1 115 ? -5.676 -21.047 0.404 1 97.38 115 SER A C 1
ATOM 911 O O . SER A 1 115 ? -5.973 -21.953 1.174 1 97.38 115 SER A O 1
ATOM 913 N N . ASP A 1 116 ? -5.461 -19.75 0.818 1 96.5 116 ASP A N 1
ATOM 914 C CA . ASP A 1 116 ? -5.555 -19.391 2.23 1 96.5 116 ASP A CA 1
ATOM 915 C C . ASP A 1 116 ? -7 -19.453 2.717 1 96.5 116 ASP A C 1
ATOM 917 O O . ASP A 1 116 ? -7.832 -18.641 2.307 1 96.5 116 ASP A O 1
ATOM 921 N N . GLN A 1 117 ? -7.27 -20.266 3.668 1 94.81 117 GLN A N 1
ATOM 922 C CA . GLN A 1 117 ? -8.625 -20.5 4.16 1 94.81 117 GLN A CA 1
ATOM 923 C C . GLN A 1 117 ? -9.133 -19.297 4.945 1 94.81 117 GLN A C 1
ATOM 925 O O . GLN A 1 117 ? -10.344 -19.047 5.004 1 94.81 117 GLN A O 1
ATOM 930 N N . HIS A 1 118 ? -8.219 -18.578 5.52 1 94 118 HIS A N 1
ATOM 931 C CA . HIS A 1 118 ? -8.641 -17.391 6.254 1 94 118 HIS A CA 1
ATOM 932 C C . HIS A 1 118 ? -9.18 -16.328 5.312 1 94 118 HIS A C 1
ATOM 934 O O . HIS A 1 118 ? -10.18 -15.664 5.621 1 94 118 HIS A O 1
ATOM 940 N N . ILE A 1 119 ? -8.531 -16.172 4.137 1 96.31 119 ILE A N 1
ATOM 941 C CA . ILE A 1 119 ? -8.992 -15.195 3.15 1 96.31 119 ILE A CA 1
ATOM 942 C C . ILE A 1 119 ? -10.352 -15.633 2.604 1 96.31 119 ILE A C 1
ATOM 944 O O . ILE A 1 119 ? -11.227 -14.797 2.369 1 96.31 119 ILE A O 1
ATOM 948 N N . GLN A 1 120 ? -10.539 -16.906 2.502 1 94.81 120 GLN A N 1
ATOM 949 C CA . GLN A 1 120 ? -11.766 -17.469 1.931 1 94.81 120 GLN A CA 1
ATOM 950 C C . GLN A 1 120 ? -12.969 -17.188 2.828 1 94.81 120 GLN A C 1
ATOM 952 O O . GLN A 1 120 ? -14.117 -17.297 2.393 1 94.81 120 GLN A O 1
ATOM 957 N N . ARG A 1 121 ? -12.734 -16.812 4.062 1 94.44 121 ARG A N 1
ATOM 958 C CA . ARG A 1 121 ? -13.805 -16.578 5.027 1 94.44 121 ARG A CA 1
ATOM 959 C C . ARG A 1 121 ? -14.359 -15.172 4.895 1 94.44 121 ARG A C 1
ATOM 961 O O . ARG A 1 121 ? -15.414 -14.859 5.441 1 94.44 121 ARG A O 1
ATOM 968 N N . TYR A 1 122 ? -13.695 -14.336 4.133 1 94.88 122 TYR A N 1
ATOM 969 C CA . TYR A 1 122 ? -14.148 -12.961 3.936 1 94.88 122 TYR A CA 1
ATOM 970 C C . TYR A 1 122 ? -15.211 -12.891 2.844 1 94.88 122 TYR A C 1
ATOM 972 O O . TYR A 1 122 ? -15.352 -13.82 2.043 1 94.88 122 TYR A O 1
ATOM 980 N N . PRO A 1 123 ? -16.031 -11.766 2.826 1 92.5 123 PRO A N 1
ATOM 981 C CA . PRO A 1 123 ? -17.047 -11.594 1.771 1 92.5 123 PRO A CA 1
ATOM 982 C C . PRO A 1 123 ? -16.422 -11.164 0.441 1 92.5 123 PRO A C 1
ATOM 984 O O . PRO A 1 123 ? -16.703 -10.062 -0.047 1 92.5 123 PRO A O 1
ATOM 987 N N . VAL A 1 124 ? -15.633 -11.992 -0.143 1 96 124 VAL A N 1
ATOM 988 C CA . VAL A 1 124 ? -14.953 -11.766 -1.413 1 96 124 VAL A CA 1
ATOM 989 C C . VAL A 1 124 ? -14.93 -13.062 -2.223 1 96 124 VAL A C 1
ATOM 991 O O . VAL A 1 124 ? -14.953 -14.156 -1.655 1 96 124 VAL A O 1
ATOM 994 N N . LYS A 1 125 ? -14.977 -12.992 -3.541 1 97.75 125 LYS A N 1
ATOM 995 C CA . LYS A 1 125 ? -14.844 -14.18 -4.383 1 97.75 125 LYS A CA 1
ATOM 996 C C . LYS A 1 125 ? -13.422 -14.727 -4.352 1 97.75 125 LYS A C 1
ATOM 998 O O . LYS A 1 125 ? -12.453 -13.961 -4.438 1 97.75 125 LYS A O 1
ATOM 1003 N N . THR A 1 126 ? -13.359 -15.977 -4.086 1 98.31 126 THR A N 1
ATOM 1004 C CA . THR A 1 126 ? -12.062 -16.641 -4.133 1 98.31 126 THR A CA 1
ATOM 1005 C C . THR A 1 126 ? -12.125 -17.875 -5.035 1 98.31 126 THR A C 1
ATOM 1007 O O . THR A 1 126 ? -13.203 -18.375 -5.34 1 98.31 126 THR A O 1
ATOM 1010 N N . LEU A 1 127 ? -11 -18.25 -5.52 1 98.12 127 LEU A N 1
ATOM 1011 C CA . LEU A 1 127 ? -10.883 -19.438 -6.371 1 98.12 127 LEU A CA 1
ATOM 1012 C C . LEU A 1 127 ? -9.609 -20.219 -6.051 1 98.12 127 LEU A C 1
ATOM 1014 O O . LEU A 1 127 ? -8.555 -19.625 -5.82 1 98.12 127 LEU A O 1
ATOM 1018 N N . TRP A 1 128 ? -9.805 -21.578 -5.992 1 97.25 128 TRP A N 1
ATOM 1019 C CA . TRP A 1 128 ? -8.641 -22.438 -5.812 1 97.25 128 TRP A CA 1
ATOM 1020 C C . TRP A 1 128 ? -8.953 -23.859 -6.258 1 97.25 128 TRP A C 1
ATOM 1022 O O . TRP A 1 128 ? -10.062 -24.359 -6.055 1 97.25 128 TRP A O 1
ATOM 1032 N N . MET B 1 1 ? 6.75 23.141 -5.555 1 96 1 MET B N 1
ATOM 1033 C CA . MET B 1 1 ? 7.262 21.844 -5.133 1 96 1 MET B CA 1
ATOM 1034 C C . MET B 1 1 ? 6.141 20.812 -5.07 1 96 1 MET B C 1
ATOM 1036 O O . MET B 1 1 ? 4.961 21.172 -5.098 1 96 1 MET B O 1
ATOM 1040 N N . ARG B 1 2 ? 6.523 19.625 -5.219 1 98.56 2 ARG B N 1
ATOM 1041 C CA . ARG B 1 2 ? 5.602 18.516 -4.992 1 98.56 2 ARG B CA 1
ATOM 1042 C C . ARG B 1 2 ? 5.844 17.875 -3.631 1 98.56 2 ARG B C 1
ATOM 1044 O O . ARG B 1 2 ? 6.922 17.328 -3.377 1 98.56 2 ARG B O 1
ATOM 1051 N N . ILE B 1 3 ? 4.848 17.891 -2.812 1 98.88 3 ILE B N 1
ATOM 1052 C CA . ILE B 1 3 ? 5.02 17.562 -1.399 1 98.88 3 ILE B CA 1
ATOM 1053 C C . ILE B 1 3 ? 4.219 16.312 -1.05 1 98.88 3 ILE B C 1
ATOM 1055 O O . ILE B 1 3 ? 3.059 16.188 -1.449 1 98.88 3 ILE B O 1
ATOM 1059 N N . LEU B 1 4 ? 4.832 15.422 -0.351 1 98.94 4 LEU B N 1
ATOM 1060 C CA . LEU B 1 4 ? 4.184 14.25 0.228 1 98.94 4 LEU B CA 1
ATOM 1061 C C . LEU B 1 4 ? 4.043 14.398 1.739 1 98.94 4 LEU B C 1
ATOM 1063 O O . LEU B 1 4 ? 5.035 14.609 2.441 1 98.94 4 LEU B O 1
ATOM 1067 N N . LEU B 1 5 ? 2.852 14.312 2.172 1 98.81 5 LEU B N 1
ATOM 1068 C CA . LEU B 1 5 ? 2.623 14.383 3.611 1 98.81 5 LEU B CA 1
ATOM 1069 C C . LEU B 1 5 ? 2.889 13.031 4.27 1 98.81 5 LEU B C 1
ATOM 1071 O O . LEU B 1 5 ? 2.494 11.992 3.742 1 98.81 5 LEU B O 1
ATOM 1075 N N . ASP B 1 6 ? 3.613 13.047 5.367 1 98.06 6 ASP B N 1
ATOM 1076 C CA . ASP B 1 6 ? 3.586 11.828 6.18 1 98.06 6 ASP B CA 1
ATOM 1077 C C . ASP B 1 6 ? 2.305 11.75 7.004 1 98.06 6 ASP B C 1
ATOM 1079 O O . ASP B 1 6 ? 1.432 12.609 6.891 1 98.06 6 ASP B O 1
ATOM 1083 N N . THR B 1 7 ? 2.1 10.727 7.781 1 97.69 7 THR B N 1
ATOM 1084 C CA . THR B 1 7 ? 0.853 10.5 8.508 1 97.69 7 THR B CA 1
ATOM 1085 C C . THR B 1 7 ? 0.628 11.602 9.547 1 97.69 7 THR B C 1
ATOM 1087 O O . THR B 1 7 ? -0.452 12.188 9.609 1 97.69 7 THR B O 1
ATOM 1090 N N . CYS B 1 8 ? 1.655 11.992 10.273 1 97.19 8 CYS B N 1
ATOM 1091 C CA . CYS B 1 8 ? 1.526 12.977 11.344 1 97.19 8 CYS B CA 1
ATOM 1092 C C . CYS B 1 8 ? 1.24 14.359 10.773 1 97.19 8 CYS B C 1
ATOM 1094 O O . CYS B 1 8 ? 0.38 15.078 11.281 1 97.19 8 CYS B O 1
ATOM 1096 N N . SER B 1 9 ? 2.008 14.734 9.773 1 98.31 9 SER B N 1
ATOM 1097 C CA . SER B 1 9 ? 1.791 16.062 9.203 1 98.31 9 SER B CA 1
ATOM 1098 C C . SER B 1 9 ? 0.373 16.203 8.656 1 98.31 9 SER B C 1
ATOM 1100 O O . SER B 1 9 ? -0.257 17.25 8.812 1 98.31 9 SER B O 1
ATOM 1102 N N . PHE B 1 10 ? -0.179 15.156 8.031 1 98.75 10 PHE B N 1
ATOM 1103 C CA . PHE B 1 10 ? -1.552 15.195 7.543 1 98.75 10 PHE B CA 1
ATOM 1104 C C . PHE B 1 10 ? -2.531 15.391 8.695 1 98.75 10 PHE B C 1
ATOM 1106 O O . PHE B 1 10 ? -3.42 16.234 8.617 1 98.75 10 PHE B O 1
ATOM 1113 N N . LEU B 1 11 ? -2.324 14.578 9.773 1 98.5 11 LEU B N 1
ATOM 1114 C CA . LEU B 1 11 ? -3.23 14.641 10.914 1 98.5 11 LEU B CA 1
ATOM 1115 C C . LEU B 1 11 ? -3.146 16 11.602 1 98.5 11 LEU B C 1
ATOM 1117 O O . LEU B 1 11 ? -4.168 16.562 12 1 98.5 11 LEU B O 1
ATOM 1121 N N . TRP B 1 12 ? -1.952 16.531 11.742 1 98.25 12 TRP B N 1
ATOM 1122 C CA . TRP B 1 12 ? -1.774 17.812 12.406 1 98.25 12 TRP B CA 1
ATOM 1123 C C . TRP B 1 12 ? -2.379 18.938 11.578 1 98.25 12 TRP B C 1
ATOM 1125 O O . TRP B 1 12 ? -3.039 19.828 12.117 1 98.25 12 TRP B O 1
ATOM 1135 N N . ILE B 1 13 ? -2.191 18.938 10.266 1 97.81 13 ILE B N 1
ATOM 1136 C CA . ILE B 1 13 ? -2.785 19.938 9.391 1 97.81 13 ILE B CA 1
ATOM 1137 C C . ILE B 1 13 ? -4.301 19.953 9.57 1 97.81 13 ILE B C 1
ATOM 1139 O O . ILE B 1 13 ? -4.918 21.016 9.633 1 97.81 13 ILE B O 1
ATOM 1143 N N . SER B 1 14 ? -4.875 18.812 9.719 1 96.88 14 SER B N 1
ATOM 1144 C CA . SER B 1 14 ? -6.324 18.656 9.75 1 96.88 14 SER B CA 1
ATOM 1145 C C . SER B 1 14 ? -6.883 18.922 11.141 1 96.88 14 SER B C 1
ATOM 1147 O O . SER B 1 14 ? -7.961 19.516 11.281 1 96.88 14 SER B O 1
ATOM 1149 N N . LEU B 1 15 ? -6.125 18.547 12.203 1 97 15 LEU B N 1
ATOM 1150 C CA . LEU B 1 15 ? -6.727 18.484 13.531 1 97 15 LEU B CA 1
ATOM 1151 C C . LEU B 1 15 ? -6.012 19.438 14.492 1 97 15 LEU B C 1
ATOM 1153 O O . LEU B 1 15 ? -6.613 19.922 15.453 1 97 15 LEU B O 1
ATOM 1157 N N . GLU B 1 16 ? -4.719 19.594 14.281 1 97.81 16 GLU B N 1
ATOM 1158 C CA . GLU B 1 16 ? -3.891 20.375 15.188 1 97.81 16 GLU B CA 1
ATOM 1159 C C . GLU B 1 16 ? -2.865 21.219 14.422 1 97.81 16 GLU B C 1
ATOM 1161 O O . GLU B 1 16 ? -1.659 21.062 14.625 1 97.81 16 GLU B O 1
ATOM 1166 N N . PRO B 1 17 ? -3.344 22.141 13.672 1 97.25 17 PRO B N 1
ATOM 1167 C CA . PRO B 1 17 ? -2.451 22.891 12.789 1 97.25 17 PRO B CA 1
ATOM 1168 C C . PRO B 1 17 ? -1.367 23.656 13.555 1 97.25 17 PRO B C 1
ATOM 1170 O O . PRO B 1 17 ? -0.319 23.984 12.992 1 97.25 17 PRO B O 1
ATOM 1173 N N . GLU B 1 18 ? -1.502 23.922 14.836 1 97.19 18 GLU B N 1
ATOM 1174 C CA . GLU B 1 18 ? -0.537 24.656 15.648 1 97.19 18 GLU B CA 1
ATOM 1175 C C . GLU B 1 18 ? 0.74 23.844 15.852 1 97.19 18 GLU B C 1
ATOM 1177 O O . GLU B 1 18 ? 1.768 24.375 16.266 1 97.19 18 GLU B O 1
ATOM 1182 N N . LYS B 1 19 ? 0.671 22.547 15.5 1 97.88 19 LYS B N 1
ATOM 1183 C CA . LYS B 1 19 ? 1.827 21.672 15.672 1 97.88 19 LYS B CA 1
ATOM 1184 C C . LYS B 1 19 ? 2.742 21.719 14.453 1 97.88 19 LYS B C 1
ATOM 1186 O O . LYS B 1 19 ? 3.883 21.25 14.508 1 97.88 19 LYS B O 1
ATOM 1191 N N . ILE B 1 20 ? 2.254 22.281 13.414 1 98.19 20 ILE B N 1
ATOM 1192 C CA . ILE B 1 20 ? 3.041 22.375 12.188 1 98.19 20 ILE B CA 1
ATOM 1193 C C . ILE B 1 20 ? 3.965 23.594 12.266 1 98.19 20 ILE B C 1
ATOM 1195 O O . ILE B 1 20 ? 3.537 24.672 12.656 1 98.19 20 ILE B O 1
ATOM 1199 N N . SER B 1 21 ? 5.199 23.391 11.984 1 98 21 SER B N 1
ATOM 1200 C CA . SER B 1 21 ? 6.133 24.5 11.992 1 98 21 SER B CA 1
ATOM 1201 C C . SER B 1 21 ? 5.715 25.578 10.992 1 98 21 SER B C 1
ATOM 1203 O O . SER B 1 21 ? 5.004 25.297 10.023 1 98 21 SER B O 1
ATOM 1205 N N . GLU B 1 22 ? 6.195 26.734 11.203 1 97.94 22 GLU B N 1
ATOM 1206 C CA . GLU B 1 22 ? 5.891 27.844 10.305 1 97.94 22 GLU B CA 1
ATOM 1207 C C . GLU B 1 22 ? 6.391 27.562 8.891 1 97.94 22 GLU B C 1
ATOM 1209 O O . GLU B 1 22 ? 5.695 27.844 7.914 1 97.94 22 GLU B O 1
ATOM 1214 N N . GLN B 1 23 ? 7.543 27.047 8.789 1 98.12 23 GLN B N 1
ATOM 1215 C CA . GLN B 1 23 ? 8.141 26.734 7.5 1 98.12 23 GLN B CA 1
ATOM 1216 C C . GLN B 1 23 ? 7.328 25.672 6.766 1 98.12 23 GLN B C 1
ATOM 1218 O O . GLN B 1 23 ? 7.059 25.797 5.57 1 98.12 23 GLN B O 1
ATOM 1223 N N . ALA B 1 24 ? 6.969 24.641 7.48 1 98.25 24 ALA B N 1
ATOM 1224 C CA . ALA B 1 24 ? 6.18 23.562 6.891 1 98.25 24 ALA B CA 1
ATOM 1225 C C . ALA B 1 24 ? 4.809 24.062 6.445 1 98.25 24 ALA B C 1
ATOM 1227 O O . ALA B 1 24 ? 4.336 23.703 5.363 1 98.25 24 ALA B O 1
ATOM 1228 N N . MET B 1 25 ? 4.258 24.891 7.262 1 98.31 25 MET B N 1
ATOM 1229 C CA . MET B 1 25 ? 2.938 25.422 6.945 1 98.31 25 MET B CA 1
ATOM 1230 C C . MET B 1 25 ? 2.998 26.328 5.719 1 98.31 25 MET B C 1
ATOM 1232 O O . MET B 1 25 ? 2.111 26.281 4.863 1 98.31 25 MET B O 1
ATOM 1236 N N . ALA B 1 26 ? 4.012 27.109 5.66 1 98.31 26 ALA B N 1
ATOM 1237 C CA . ALA B 1 26 ? 4.191 27.984 4.508 1 98.31 26 ALA B CA 1
ATOM 1238 C C . ALA B 1 26 ? 4.312 27.188 3.217 1 98.31 26 ALA B C 1
ATOM 1240 O O . ALA B 1 26 ? 3.727 27.547 2.193 1 98.31 26 ALA B O 1
ATOM 1241 N N . ALA B 1 27 ? 5.074 26.109 3.275 1 98.25 27 ALA B N 1
ATOM 1242 C CA . ALA B 1 27 ? 5.238 25.25 2.109 1 98.25 27 ALA B CA 1
ATOM 1243 C C . ALA B 1 27 ? 3.922 24.578 1.736 1 98.25 27 ALA B C 1
ATOM 1245 O O . ALA B 1 27 ? 3.568 24.5 0.557 1 98.25 27 ALA B O 1
ATOM 1246 N N . PHE B 1 28 ? 3.211 24.156 2.727 1 98.44 28 PHE B N 1
ATOM 1247 C CA . PHE B 1 28 ? 1.938 23.469 2.539 1 98.44 28 PHE B CA 1
ATOM 1248 C C . PHE B 1 28 ? 0.923 24.391 1.865 1 98.44 28 PHE B C 1
ATOM 1250 O O . PHE B 1 28 ? 0.179 23.953 0.982 1 98.44 28 PHE B O 1
ATOM 1257 N N . LYS B 1 29 ? 0.986 25.609 2.201 1 97.62 29 LYS B N 1
ATOM 1258 C CA . LYS B 1 29 ? -0.051 26.547 1.77 1 97.62 29 LYS B CA 1
ATOM 1259 C C . LYS B 1 29 ? 0.346 27.234 0.473 1 97.62 29 LYS B C 1
ATOM 1261 O O . LYS B 1 29 ? -0.48 27.906 -0.159 1 97.6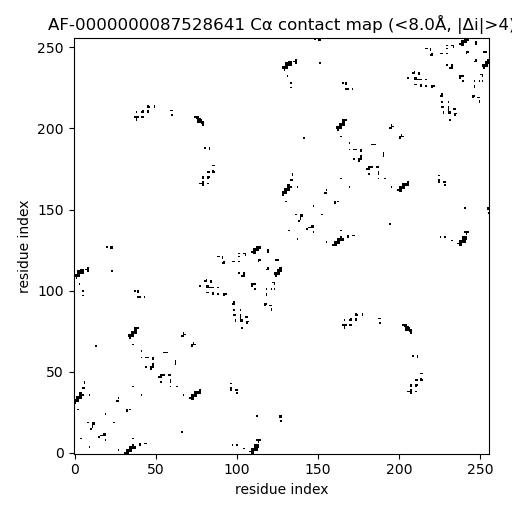2 29 LYS B O 1
ATOM 1266 N N . HIS B 1 30 ? 1.543 27.094 0.121 1 97.69 30 HIS B N 1
ATOM 1267 C CA . HIS B 1 30 ? 2.01 27.812 -1.062 1 97.69 30 HIS B CA 1
ATOM 1268 C C . HIS B 1 30 ? 1.25 27.359 -2.309 1 97.69 30 HIS B C 1
ATOM 1270 O O . HIS B 1 30 ? 1.224 26.172 -2.637 1 97.69 30 HIS B O 1
ATOM 1276 N N . PRO B 1 31 ? 0.681 28.234 -3.043 1 96.19 31 PRO B N 1
ATOM 1277 C CA . PRO B 1 31 ? -0.228 27.906 -4.141 1 96.19 31 PRO B CA 1
ATOM 1278 C C . PRO B 1 31 ? 0.478 27.188 -5.293 1 96.19 31 PRO B C 1
ATOM 1280 O O . PRO B 1 31 ? -0.167 26.5 -6.082 1 96.19 31 PRO B O 1
ATOM 1283 N N . GLU B 1 32 ? 1.72 27.344 -5.422 1 97.62 32 GLU B N 1
ATOM 1284 C CA . GLU B 1 32 ? 2.459 26.734 -6.523 1 97.62 32 GLU B CA 1
ATOM 1285 C C . GLU B 1 32 ? 2.854 25.297 -6.191 1 97.62 32 GLU B C 1
ATOM 1287 O O . GLU B 1 32 ? 3.32 24.547 -7.062 1 97.62 32 GLU B O 1
ATOM 1292 N N . ASN B 1 33 ? 2.727 24.969 -4.949 1 98.44 33 ASN B N 1
ATOM 1293 C CA . ASN B 1 33 ? 3.072 23.609 -4.543 1 98.44 33 ASN B CA 1
ATOM 1294 C C . ASN B 1 33 ? 1.888 22.672 -4.703 1 98.44 33 ASN B C 1
ATOM 1296 O O . ASN B 1 33 ? 0.738 23.062 -4.5 1 98.44 33 ASN B O 1
ATOM 1300 N N . SER B 1 34 ? 2.195 21.484 -5.16 1 98.75 34 SER B N 1
ATOM 1301 C CA . SER B 1 34 ? 1.226 20.391 -5.152 1 98.75 34 SER B CA 1
ATOM 1302 C C . SER B 1 34 ? 1.438 19.469 -3.957 1 98.75 34 SER B C 1
ATOM 1304 O O . SER B 1 34 ? 2.572 19.094 -3.65 1 98.75 34 SER B O 1
ATOM 1306 N N . VAL B 1 35 ? 0.368 19.141 -3.318 1 98.88 35 VAL B N 1
ATOM 1307 C CA . VAL B 1 35 ? 0.453 18.344 -2.098 1 98.88 35 VAL B CA 1
ATOM 1308 C C . VAL B 1 35 ? -0.258 17 -2.301 1 98.88 35 VAL B C 1
ATOM 1310 O O . VAL B 1 35 ? -1.341 16.953 -2.889 1 98.88 35 VAL B O 1
ATOM 1313 N N . PHE B 1 36 ? 0.387 15.922 -1.768 1 98.94 36 PHE B N 1
ATOM 1314 C CA . PHE B 1 36 ? -0.121 14.57 -1.968 1 98.94 36 PHE B CA 1
ATOM 1315 C C . PHE B 1 36 ? -0.231 13.836 -0.64 1 98.94 36 PHE B C 1
ATOM 1317 O O . PHE B 1 36 ? 0.541 14.094 0.286 1 98.94 36 PHE B O 1
ATOM 1324 N N . LEU B 1 37 ? -1.169 13 -0.593 1 98.88 37 LEU B N 1
ATOM 1325 C CA . LEU B 1 37 ? -1.313 11.992 0.459 1 98.88 37 LEU B CA 1
ATOM 1326 C C . LEU B 1 37 ? -1.313 10.586 -0.127 1 98.88 37 LEU B C 1
ATOM 1328 O O . LEU B 1 37 ? -2.143 10.266 -0.982 1 98.88 37 LEU B O 1
ATOM 1332 N N . SER B 1 38 ? -0.375 9.773 0.342 1 98.88 38 SER B N 1
ATOM 1333 C CA . SER B 1 38 ? -0.243 8.406 -0.165 1 98.88 38 SER B CA 1
ATOM 1334 C C . SER B 1 38 ? -1.397 7.531 0.305 1 98.88 38 SER B C 1
ATOM 1336 O O . SER B 1 38 ? -1.869 7.668 1.436 1 98.88 38 SER B O 1
ATOM 1338 N N . SER B 1 39 ? -1.827 6.559 -0.506 1 98.69 39 SER B N 1
ATOM 1339 C CA . SER B 1 39 ? -2.775 5.535 -0.082 1 98.69 39 SER B CA 1
ATOM 1340 C C . SER B 1 39 ? -2.242 4.746 1.11 1 98.69 39 SER B C 1
ATOM 1342 O O . SER B 1 39 ? -3.02 4.223 1.911 1 98.69 39 SER B O 1
ATOM 1344 N N . MET B 1 40 ? -0.938 4.738 1.25 1 98.19 40 MET B N 1
ATOM 1345 C CA . MET B 1 40 ? -0.324 4.051 2.383 1 98.19 40 MET B CA 1
ATOM 1346 C C . MET B 1 40 ? -0.689 4.734 3.697 1 98.19 40 MET B C 1
ATOM 1348 O O . MET B 1 40 ? -0.864 4.07 4.719 1 98.19 40 MET B O 1
ATOM 1352 N N . THR B 1 41 ? -0.74 6.055 3.627 1 98.38 41 THR B N 1
ATOM 1353 C CA . THR B 1 41 ? -1.155 6.801 4.809 1 98.38 41 THR B CA 1
ATOM 1354 C C . THR B 1 41 ? -2.617 6.516 5.145 1 98.38 41 THR B C 1
ATOM 1356 O O . THR B 1 41 ? -2.973 6.355 6.312 1 98.38 41 THR B O 1
ATOM 1359 N N . SER B 1 42 ? -3.426 6.418 4.109 1 98.19 42 SER B N 1
ATOM 1360 C CA . SER B 1 42 ? -4.82 6.035 4.32 1 98.19 42 SER B CA 1
ATOM 1361 C C . SER B 1 42 ? -4.922 4.66 4.969 1 98.19 42 SER B C 1
ATOM 1363 O O . SER B 1 42 ? -5.715 4.461 5.891 1 98.19 42 SER B O 1
ATOM 1365 N N . TRP B 1 43 ? -4.133 3.734 4.504 1 98.06 43 TRP B N 1
ATOM 1366 C CA . TRP B 1 43 ? -4.109 2.385 5.055 1 98.06 43 TRP B CA 1
ATOM 1367 C C . TRP B 1 43 ? -3.691 2.4 6.523 1 98.06 43 TRP B C 1
ATOM 1369 O O . TRP B 1 43 ? -4.352 1.794 7.371 1 98.06 43 TRP B O 1
ATOM 1379 N N . GLU B 1 44 ? -2.639 3.123 6.801 1 97.75 44 GLU B N 1
ATOM 1380 C CA . GLU B 1 44 ? -2.119 3.221 8.164 1 97.75 44 GLU B CA 1
ATOM 1381 C C . GLU B 1 44 ? -3.16 3.807 9.109 1 97.75 44 GLU B C 1
ATOM 1383 O O . GLU B 1 44 ? -3.393 3.268 10.195 1 97.75 44 GLU B O 1
ATOM 1388 N N . ILE B 1 45 ? -3.791 4.859 8.711 1 97.75 45 ILE B N 1
ATOM 1389 C CA . ILE B 1 45 ? -4.824 5.516 9.508 1 97.75 45 ILE B CA 1
ATOM 1390 C C . ILE B 1 45 ? -5.984 4.551 9.742 1 97.75 45 ILE B C 1
ATOM 1392 O O . ILE B 1 45 ? -6.504 4.449 10.852 1 97.75 45 ILE B O 1
ATOM 1396 N N . GLY B 1 46 ? -6.379 3.852 8.656 1 96.56 46 GLY B N 1
ATOM 1397 C CA . GLY B 1 46 ? -7.43 2.855 8.789 1 96.56 46 GLY B CA 1
ATOM 1398 C C . GLY B 1 46 ? -7.121 1.802 9.836 1 96.56 46 GLY B C 1
ATOM 1399 O O . GLY B 1 46 ? -7.977 1.464 10.656 1 96.56 46 GLY B O 1
ATOM 1400 N N . ILE B 1 47 ? -5.934 1.27 9.844 1 95.19 47 ILE B N 1
ATOM 1401 C CA . ILE B 1 47 ? -5.512 0.25 10.797 1 95.19 47 ILE B CA 1
ATOM 1402 C C . ILE B 1 47 ? -5.57 0.815 12.219 1 95.19 47 ILE B C 1
ATOM 1404 O O . ILE B 1 47 ? -6.176 0.212 13.102 1 95.19 47 ILE B O 1
ATOM 1408 N N . LYS B 1 48 ? -4.953 1.993 12.438 1 96.12 48 LYS B N 1
ATOM 1409 C CA . LYS B 1 48 ? -4.891 2.594 13.766 1 96.12 48 LYS B CA 1
ATOM 1410 C C . LYS B 1 48 ? -6.289 2.928 14.289 1 96.12 48 LYS B C 1
ATOM 1412 O O . LYS B 1 48 ? -6.57 2.76 15.477 1 96.12 48 LYS B O 1
ATOM 1417 N N . PHE B 1 49 ? -7.113 3.43 13.406 1 95.56 49 PHE B N 1
ATOM 1418 C CA . PHE B 1 49 ? -8.484 3.756 13.773 1 95.56 49 PHE B CA 1
ATOM 1419 C C . PHE B 1 49 ? -9.242 2.51 14.219 1 95.56 49 PHE B C 1
ATOM 1421 O O . PHE B 1 49 ? -9.875 2.508 15.281 1 95.56 49 PHE B O 1
ATOM 1428 N N . HIS B 1 50 ? -9.117 1.453 13.469 1 91.56 50 HIS B N 1
ATOM 1429 C CA . HIS B 1 50 ? -9.828 0.21 13.75 1 91.56 50 HIS B CA 1
ATOM 1430 C C . HIS B 1 50 ? -9.344 -0.419 15.055 1 91.56 50 HIS B C 1
ATOM 1432 O O . HIS B 1 50 ? -10.125 -1.018 15.789 1 91.56 50 HIS B O 1
ATOM 1438 N N . LEU B 1 51 ? -8.07 -0.26 15.352 1 91.75 51 LEU B N 1
ATOM 1439 C CA . LEU B 1 51 ? -7.477 -0.845 16.547 1 91.75 51 LEU B CA 1
ATOM 1440 C C . LEU B 1 51 ? -7.707 0.047 17.766 1 91.75 51 LEU B C 1
ATOM 1442 O O . LEU B 1 51 ? -7.328 -0.309 18.891 1 91.75 51 LEU B O 1
ATOM 1446 N N . GLY B 1 52 ? -8.312 1.229 17.656 1 93.44 52 GLY B N 1
ATOM 1447 C CA . GLY B 1 52 ? -8.586 2.158 18.734 1 93.44 52 GLY B CA 1
ATOM 1448 C C . GLY B 1 52 ? -7.371 2.971 19.156 1 93.44 52 GLY B C 1
ATOM 1449 O O . GLY B 1 52 ? -7.367 3.592 20.219 1 93.44 52 GLY B O 1
ATOM 1450 N N . LYS B 1 53 ? -6.352 2.959 18.281 1 96.06 53 LYS B N 1
ATOM 1451 C CA . LYS B 1 53 ? -5.105 3.648 18.594 1 96.06 53 LYS B CA 1
ATOM 1452 C C . LYS B 1 53 ? -5.121 5.082 18.078 1 96.06 53 LYS B C 1
ATOM 1454 O O . LYS B 1 53 ? -4.23 5.875 18.391 1 96.06 53 LYS B O 1
ATOM 1459 N N . LEU B 1 54 ? -6.102 5.445 17.266 1 96.5 54 LEU B N 1
ATOM 1460 C CA . LEU B 1 54 ? -6.281 6.773 16.688 1 96.5 54 LEU B CA 1
ATOM 1461 C C . LEU B 1 54 ? -7.75 7.176 16.688 1 96.5 54 LEU B C 1
ATOM 1463 O O . LEU B 1 54 ? -8.602 6.449 16.172 1 96.5 54 LEU B O 1
ATOM 1467 N N . VAL B 1 55 ? -8.008 8.242 17.312 1 95.81 55 VAL B N 1
ATOM 1468 C CA . VAL B 1 55 ? -9.367 8.773 17.375 1 95.81 55 VAL B CA 1
ATOM 1469 C C . VAL B 1 55 ? -9.531 9.867 16.312 1 95.81 55 VAL B C 1
ATOM 1471 O O . VAL B 1 55 ? -8.695 10.773 16.203 1 95.81 55 VAL B O 1
ATOM 1474 N N . LEU B 1 56 ? -10.57 9.773 15.531 1 97.12 56 LEU B N 1
ATOM 1475 C CA . LEU B 1 56 ? -10.891 10.742 14.484 1 97.12 56 LEU B CA 1
ATOM 1476 C C . LEU B 1 56 ? -12.328 11.242 14.641 1 97.12 56 LEU B C 1
ATOM 1478 O O . LEU B 1 56 ? -13.172 10.555 15.211 1 97.12 56 LEU B O 1
ATOM 1482 N N . PRO B 1 57 ? -12.539 12.406 14.141 1 97.12 57 PRO B N 1
ATOM 1483 C CA . PRO B 1 57 ? -13.891 12.961 14.234 1 97.12 57 PRO B CA 1
ATOM 1484 C C . PRO B 1 57 ? -14.898 12.203 13.383 1 97.12 57 PRO B C 1
ATOM 1486 O O . PRO B 1 57 ? -16.109 12.344 13.578 1 97.12 57 PRO B O 1
ATOM 1489 N N . ALA B 1 58 ? -14.461 11.461 12.398 1 97.19 58 ALA B N 1
ATOM 1490 C CA . ALA B 1 58 ? -15.266 10.586 11.547 1 97.19 58 ALA B CA 1
ATOM 1491 C C . ALA B 1 58 ? -14.461 9.375 11.086 1 97.19 58 ALA B C 1
ATOM 1493 O O . ALA B 1 58 ? -13.234 9.352 11.219 1 97.19 58 ALA B O 1
ATOM 1494 N N . ALA B 1 59 ? -15.172 8.344 10.57 1 96.75 59 ALA B N 1
ATOM 1495 C CA . ALA B 1 59 ? -14.477 7.172 10.055 1 96.75 59 ALA B CA 1
ATOM 1496 C C . ALA B 1 59 ? -13.523 7.559 8.93 1 96.75 59 ALA B C 1
ATOM 1498 O O . ALA B 1 59 ? -13.742 8.555 8.234 1 96.75 59 ALA B O 1
ATOM 1499 N N . PRO B 1 60 ? -12.523 6.766 8.734 1 97.94 60 PRO B N 1
ATOM 1500 C CA . PRO B 1 60 ? -11.484 7.121 7.766 1 97.94 60 PRO B CA 1
ATOM 1501 C C . PRO B 1 60 ? -12.039 7.352 6.359 1 97.94 60 PRO B C 1
ATOM 1503 O O . PRO B 1 60 ? -11.555 8.219 5.637 1 97.94 60 PRO B O 1
ATOM 1506 N N . ASP B 1 61 ? -13.039 6.605 5.949 1 97.44 61 ASP B N 1
ATOM 1507 C CA . ASP B 1 61 ? -13.578 6.691 4.598 1 97.44 61 ASP B CA 1
ATOM 1508 C C . ASP B 1 61 ? -14.336 8.008 4.391 1 97.44 61 ASP B C 1
ATOM 1510 O O . ASP B 1 61 ? -14.625 8.383 3.256 1 97.44 61 ASP B O 1
ATOM 1514 N N . ILE B 1 62 ? -14.633 8.688 5.406 1 97.94 62 ILE B N 1
ATOM 1515 C CA . ILE B 1 62 ? -15.25 10.008 5.352 1 97.94 62 ILE B CA 1
ATOM 1516 C C . ILE B 1 62 ? -14.203 11.07 5.656 1 97.94 62 ILE B C 1
ATOM 1518 O O . ILE B 1 62 ? -14.039 12.031 4.895 1 97.94 62 ILE B O 1
ATOM 1522 N N . PHE B 1 63 ? -13.469 10.867 6.762 1 98.44 63 PHE B N 1
ATOM 1523 C CA . PHE B 1 63 ? -12.523 11.844 7.285 1 98.44 63 PHE B CA 1
ATOM 1524 C C . PHE B 1 63 ? -11.461 12.18 6.25 1 98.44 63 PHE B C 1
ATOM 1526 O O . PHE B 1 63 ? -11.219 13.352 5.957 1 98.44 63 PHE B O 1
ATOM 1533 N N . ILE B 1 64 ? -10.82 11.203 5.621 1 98.69 64 ILE B N 1
ATOM 1534 C CA . ILE B 1 64 ? -9.641 11.406 4.785 1 98.69 64 ILE B CA 1
ATOM 1535 C C . ILE B 1 64 ? -10.039 12.133 3.506 1 98.69 64 ILE B C 1
ATOM 1537 O O . ILE B 1 64 ? -9.477 13.188 3.186 1 98.69 64 ILE B O 1
ATOM 1541 N N . PRO B 1 65 ? -11.07 11.641 2.789 1 98.5 65 PRO B N 1
ATOM 1542 C CA . PRO B 1 65 ? -11.438 12.383 1.583 1 98.5 65 PRO B CA 1
ATOM 1543 C C . PRO B 1 65 ? -11.922 13.797 1.89 1 98.5 65 PRO B C 1
ATOM 1545 O O . PRO B 1 65 ? -11.672 14.727 1.109 1 98.5 65 PRO B O 1
ATOM 1548 N N . THR B 1 66 ? -12.633 13.961 2.969 1 98.56 66 THR B N 1
ATOM 1549 C CA . THR B 1 66 ? -13.125 15.281 3.346 1 98.56 66 THR B CA 1
ATOM 1550 C C . THR B 1 66 ? -11.961 16.25 3.578 1 98.56 66 THR B C 1
ATOM 1552 O O . THR B 1 66 ? -11.945 17.344 3.033 1 98.56 66 THR B O 1
ATOM 1555 N N . GLU B 1 67 ? -11 15.797 4.375 1 98.44 67 GLU B N 1
ATOM 1556 C CA . GLU B 1 67 ? -9.844 16.625 4.68 1 98.44 67 GLU B CA 1
ATOM 1557 C C . GLU B 1 67 ? -9.008 16.891 3.43 1 98.44 67 GLU B C 1
ATOM 1559 O O . GLU B 1 67 ? -8.477 17.984 3.25 1 98.44 67 GLU B O 1
ATOM 1564 N N . ARG B 1 68 ? -8.828 15.914 2.572 1 98.44 68 ARG B N 1
ATOM 1565 C CA . ARG B 1 68 ? -8.094 16.109 1.331 1 98.44 68 ARG B CA 1
ATOM 1566 C C . ARG B 1 68 ? -8.75 17.188 0.473 1 98.44 68 ARG B C 1
ATOM 1568 O O . ARG B 1 68 ? -8.07 18.062 -0.065 1 98.44 68 ARG B O 1
ATOM 1575 N N . LYS B 1 69 ? -10.039 17.047 0.325 1 98.25 69 LYS B N 1
ATOM 1576 C CA . LYS B 1 69 ? -10.781 18.016 -0.468 1 98.25 69 LYS B CA 1
ATOM 1577 C C . LYS B 1 69 ? -10.656 19.422 0.13 1 98.25 69 LYS B C 1
ATOM 1579 O O . LYS B 1 69 ? -10.344 20.375 -0.582 1 98.25 69 LYS B O 1
ATOM 1584 N N . GLU B 1 70 ? -10.883 19.531 1.396 1 97.62 70 GLU B N 1
ATOM 1585 C CA . GLU B 1 70 ? -10.844 20.812 2.094 1 97.62 70 GLU B CA 1
ATOM 1586 C C . GLU B 1 70 ? -9.484 21.484 1.947 1 97.62 70 GLU B C 1
ATOM 1588 O O . GLU B 1 70 ? -9.391 22.703 1.81 1 97.62 70 GLU B O 1
ATOM 1593 N N . HIS B 1 71 ? -8.453 20.688 1.915 1 97.88 71 HIS B N 1
ATOM 1594 C CA . HIS B 1 71 ? -7.102 21.219 1.949 1 97.88 71 HIS B CA 1
ATOM 1595 C C . HIS B 1 71 ? -6.422 21.094 0.591 1 97.88 71 HIS B C 1
ATOM 1597 O O . HIS B 1 71 ? -5.215 21.312 0.472 1 97.88 71 HIS B O 1
ATOM 1603 N N . LYS B 1 72 ? -7.172 20.641 -0.39 1 97.81 72 LYS B N 1
ATOM 1604 C CA . LYS B 1 72 ? -6.676 20.516 -1.758 1 97.81 72 LYS B CA 1
ATOM 1605 C C . LYS B 1 72 ? -5.449 19.609 -1.819 1 97.81 72 LYS B C 1
ATOM 1607 O O . LYS B 1 72 ? -4.426 19.969 -2.395 1 97.81 72 LYS B O 1
ATOM 1612 N N . ILE B 1 73 ? -5.562 18.516 -1.211 1 98.69 73 ILE B N 1
ATOM 1613 C CA . ILE B 1 73 ? -4.539 17.469 -1.205 1 98.69 73 ILE B CA 1
ATOM 1614 C C . ILE B 1 73 ? -4.922 16.359 -2.18 1 98.69 73 ILE B C 1
ATOM 1616 O O . ILE B 1 73 ? -6.027 15.82 -2.104 1 98.69 73 ILE B O 1
ATOM 1620 N N . SER B 1 74 ? -4.074 16.016 -3.092 1 98.75 74 SER B N 1
ATOM 1621 C CA . SER B 1 74 ? -4.336 14.945 -4.051 1 98.75 74 SER B CA 1
ATOM 1622 C C . SER B 1 74 ? -3.975 13.578 -3.475 1 98.75 74 SER B C 1
ATOM 1624 O O . SER B 1 74 ? -3.039 13.469 -2.682 1 98.75 74 SER B O 1
ATOM 1626 N N . SER B 1 75 ? -4.703 12.602 -3.871 1 98.62 75 SER B N 1
ATOM 1627 C CA . SER B 1 75 ? -4.344 11.242 -3.494 1 98.62 75 SER B CA 1
ATOM 1628 C C . SER B 1 75 ? -3.236 10.695 -4.391 1 98.62 75 SER B C 1
ATOM 1630 O O . SER B 1 75 ? -3.232 10.938 -5.598 1 98.62 75 SER B O 1
ATOM 1632 N N . LEU B 1 76 ? -2.301 10 -3.818 1 98.75 76 LEU B N 1
ATOM 1633 C CA . LEU B 1 76 ? -1.215 9.352 -4.543 1 98.75 76 LEU B CA 1
ATOM 1634 C C . LEU B 1 76 ? -1.271 7.836 -4.371 1 98.75 76 LEU B C 1
ATOM 1636 O O . LEU B 1 76 ? -1.121 7.328 -3.26 1 98.75 76 LEU B O 1
ATOM 1640 N N . LYS B 1 77 ? -1.505 7.129 -5.477 1 98.88 77 LYS B N 1
ATOM 1641 C CA . LYS B 1 77 ? -1.562 5.672 -5.449 1 98.88 77 LYS B CA 1
ATOM 1642 C C . LYS B 1 77 ? -0.172 5.07 -5.25 1 98.88 77 LYS B C 1
ATOM 1644 O O . LYS B 1 77 ? 0.831 5.672 -5.641 1 98.88 77 LYS B O 1
ATOM 1649 N N . LEU B 1 78 ? -0.124 3.945 -4.602 1 98.69 78 LEU B N 1
ATOM 1650 C CA . LEU B 1 78 ? 1.133 3.209 -4.516 1 98.69 78 LEU B CA 1
ATOM 1651 C C . LEU B 1 78 ? 1.328 2.32 -5.738 1 98.69 78 LEU B C 1
ATOM 1653 O O . LEU B 1 78 ? 0.517 1.43 -6 1 98.69 78 LEU B O 1
ATOM 1657 N N . ALA B 1 79 ? 2.363 2.551 -6.441 1 98.62 79 ALA B N 1
ATOM 1658 C CA . ALA B 1 79 ? 2.715 1.739 -7.602 1 98.62 79 ALA B CA 1
ATOM 1659 C C . ALA B 1 79 ? 3.783 0.708 -7.246 1 98.62 79 ALA B C 1
ATOM 1661 O O . ALA B 1 79 ? 4.512 0.873 -6.266 1 98.62 79 ALA B O 1
ATOM 1662 N N . GLU B 1 80 ? 3.834 -0.318 -8.023 1 98.44 80 GLU B N 1
ATOM 1663 C CA . GLU B 1 80 ? 4.828 -1.371 -7.844 1 98.44 80 GLU B CA 1
ATOM 1664 C C . GLU B 1 80 ? 6.238 -0.793 -7.777 1 98.44 80 GLU B C 1
ATOM 1666 O O . GLU B 1 80 ? 7.027 -1.165 -6.906 1 98.44 80 GLU B O 1
ATOM 1671 N N . LYS B 1 81 ? 6.562 0.149 -8.641 1 97.88 81 LYS B N 1
ATOM 1672 C CA . LYS B 1 81 ? 7.902 0.717 -8.734 1 97.88 81 LYS B CA 1
ATOM 1673 C C . LYS B 1 81 ? 8.281 1.453 -7.453 1 97.88 81 LYS B C 1
ATOM 1675 O O . LYS B 1 81 ? 9.461 1.544 -7.109 1 97.88 81 LYS B O 1
ATOM 1680 N N . ASP B 1 82 ? 7.305 1.935 -6.727 1 98.06 82 ASP B N 1
ATOM 1681 C CA . ASP B 1 82 ? 7.551 2.639 -5.473 1 98.06 82 ASP B CA 1
ATOM 1682 C C . ASP B 1 82 ? 8.188 1.713 -4.438 1 98.06 82 ASP B C 1
ATOM 1684 O O . ASP B 1 82 ? 8.836 2.176 -3.5 1 98.06 82 ASP B O 1
ATOM 1688 N N . THR B 1 83 ? 7.957 0.435 -4.562 1 97.69 83 THR B N 1
ATOM 1689 C CA . THR B 1 83 ? 8.344 -0.513 -3.523 1 97.69 83 THR B CA 1
ATOM 1690 C C . THR B 1 83 ? 9.781 -0.984 -3.73 1 97.69 83 THR B 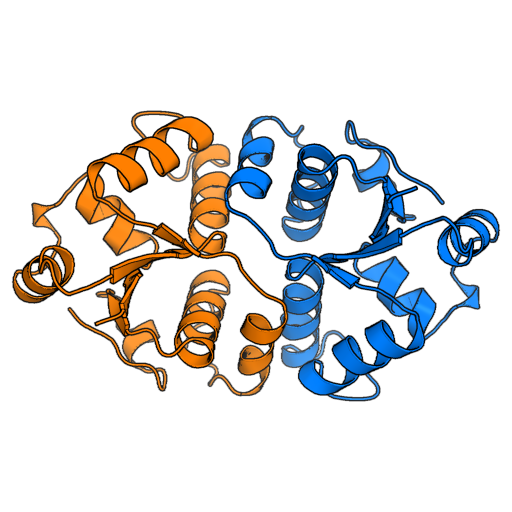C 1
ATOM 1692 O O . THR B 1 83 ? 10.383 -1.574 -2.832 1 97.69 83 THR B O 1
ATOM 1695 N N . PHE B 1 84 ? 10.375 -0.657 -4.84 1 96 84 PHE B N 1
ATOM 1696 C CA . PHE B 1 84 ? 11.633 -1.285 -5.234 1 96 84 PHE B CA 1
ATOM 1697 C C . PHE B 1 84 ? 12.812 -0.613 -4.551 1 96 84 PHE B C 1
ATOM 1699 O O . PHE B 1 84 ? 13.867 -1.231 -4.363 1 96 84 PHE B O 1
ATOM 1706 N N . HIS B 1 85 ? 12.625 0.579 -4.113 1 93.06 85 HIS B N 1
ATOM 1707 C CA . HIS B 1 85 ? 13.711 1.288 -3.445 1 93.06 85 HIS B CA 1
ATOM 1708 C C . HIS B 1 85 ? 13.992 0.699 -2.066 1 93.06 85 HIS B C 1
ATOM 1710 O O . HIS B 1 85 ? 15.023 0.984 -1.461 1 93.06 85 HIS B O 1
ATOM 1716 N N . LEU B 1 86 ? 13.078 -0.125 -1.587 1 92.5 86 LEU B N 1
ATOM 1717 C CA . LEU B 1 86 ? 13.211 -0.701 -0.253 1 92.5 86 LEU B CA 1
ATOM 1718 C C . LEU B 1 86 ? 14.539 -1.437 -0.105 1 92.5 86 LEU B C 1
ATOM 1720 O O . LEU B 1 86 ? 15.148 -1.413 0.966 1 92.5 86 LEU B O 1
ATOM 1724 N N . ALA B 1 87 ? 14.992 -2.027 -1.147 1 87.19 87 ALA B N 1
ATOM 1725 C CA . ALA B 1 87 ? 16.203 -2.838 -1.141 1 87.19 87 ALA B CA 1
ATOM 1726 C C . ALA B 1 87 ? 17.438 -1.972 -0.91 1 87.19 87 ALA B C 1
ATOM 1728 O O . ALA B 1 87 ? 18.453 -2.453 -0.406 1 87.19 87 ALA B O 1
ATOM 1729 N N . ASN B 1 88 ? 17.328 -0.772 -1.205 1 88.5 88 ASN B N 1
ATOM 1730 C CA . ASN B 1 88 ? 18.5 0.109 -1.169 1 88.5 88 ASN B CA 1
ATOM 1731 C C . ASN B 1 88 ? 18.406 1.1 -0.011 1 88.5 88 ASN B C 1
ATOM 1733 O O . ASN B 1 88 ? 19.312 1.92 0.176 1 88.5 88 ASN B O 1
ATOM 1737 N N . LEU B 1 89 ? 17.328 0.988 0.733 1 91.5 89 LEU B N 1
ATOM 1738 C CA . LEU B 1 89 ? 17.172 1.928 1.84 1 91.5 89 LEU B CA 1
ATOM 1739 C C . LEU B 1 89 ? 18.016 1.492 3.035 1 91.5 89 LEU B C 1
ATOM 1741 O O . LEU B 1 89 ? 17.984 0.327 3.438 1 91.5 89 LEU B O 1
ATOM 1745 N N . PRO B 1 90 ? 18.766 2.404 3.605 1 89.06 90 PRO B N 1
ATOM 1746 C CA . PRO B 1 90 ? 19.5 2.074 4.832 1 89.06 90 PRO B CA 1
ATOM 1747 C C . PRO B 1 90 ? 18.578 1.641 5.969 1 89.06 90 PRO B C 1
ATOM 1749 O O . PRO B 1 90 ? 17.422 2.072 6.027 1 89.06 90 PRO B O 1
ATOM 1752 N N . ALA B 1 91 ? 19.078 0.809 6.801 1 84.31 91 ALA B N 1
ATOM 1753 C CA . ALA B 1 91 ? 18.281 0.31 7.93 1 84.31 91 ALA B CA 1
ATOM 1754 C C . ALA B 1 91 ? 18.281 1.312 9.078 1 84.31 91 ALA B C 1
ATOM 1756 O O . ALA B 1 91 ? 18.734 1.006 10.18 1 84.31 91 ALA B O 1
ATOM 1757 N N . VAL B 1 92 ? 17.781 2.389 8.859 1 83 92 VAL B N 1
ATOM 1758 C CA . VAL B 1 92 ? 17.734 3.473 9.836 1 83 92 VAL B CA 1
ATOM 1759 C C . VAL B 1 92 ? 16.438 3.375 10.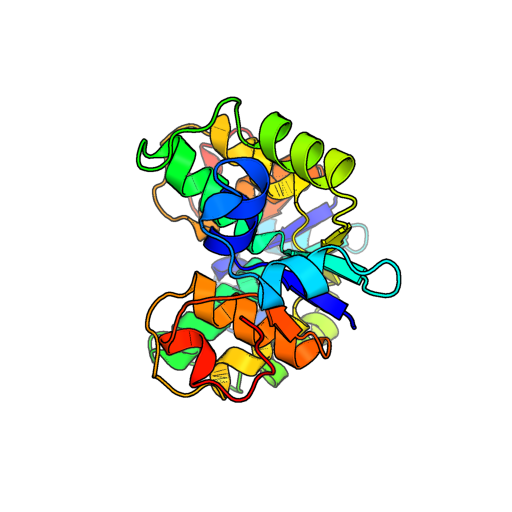648 1 83 92 VAL B C 1
ATOM 1761 O O . VAL B 1 92 ? 16.469 3.51 11.875 1 83 92 VAL B O 1
ATOM 1764 N N . HIS B 1 93 ? 15.352 3.119 9.953 1 81.5 93 HIS B N 1
ATOM 1765 C CA . HIS B 1 93 ? 14.008 3.1 10.523 1 81.5 93 HIS B CA 1
ATOM 1766 C C . HIS B 1 93 ? 13.352 1.734 10.344 1 81.5 93 HIS B C 1
ATOM 1768 O O . HIS B 1 93 ? 13.516 1.096 9.297 1 81.5 93 HIS B O 1
ATOM 1774 N N . LYS B 1 94 ? 12.719 1.452 11.383 1 85.81 94 LYS B N 1
ATOM 1775 C CA . LYS B 1 94 ? 12.164 0.103 11.312 1 85.81 94 LYS B CA 1
ATOM 1776 C C . LYS B 1 94 ? 10.688 0.134 10.906 1 85.81 94 LYS B C 1
ATOM 1778 O O . LYS B 1 94 ? 10.125 -0.892 10.523 1 85.81 94 LYS B O 1
ATOM 1783 N N . ASP B 1 95 ? 10.07 1.362 10.992 1 93.56 95 ASP B N 1
ATOM 1784 C CA . ASP B 1 95 ? 8.648 1.423 10.664 1 93.56 95 ASP B CA 1
ATOM 1785 C C . ASP B 1 95 ? 8.414 1.225 9.172 1 93.56 95 ASP B C 1
ATOM 1787 O O . ASP B 1 95 ? 8.852 2.039 8.359 1 93.56 95 ASP B O 1
ATOM 1791 N N . PRO B 1 96 ? 7.695 0.182 8.867 1 94.5 96 PRO B N 1
ATOM 1792 C CA . PRO B 1 96 ? 7.516 -0.126 7.445 1 94.5 96 PRO B CA 1
ATOM 1793 C C . PRO B 1 96 ? 6.758 0.968 6.699 1 94.5 96 PRO B C 1
ATOM 1795 O O . PRO B 1 96 ? 7.02 1.207 5.516 1 94.5 96 PRO B O 1
ATOM 1798 N N . PHE B 1 97 ? 5.84 1.661 7.344 1 96.25 97 PHE B N 1
ATOM 1799 C CA . PHE B 1 97 ? 5.062 2.711 6.695 1 96.25 97 PHE B CA 1
ATOM 1800 C C . PHE B 1 97 ? 5.941 3.916 6.375 1 96.25 97 PHE B C 1
ATOM 1802 O O . PHE B 1 97 ? 5.852 4.484 5.285 1 96.25 97 PHE B O 1
ATOM 1809 N N . ASP B 1 98 ? 6.828 4.285 7.281 1 96.5 98 ASP B N 1
ATOM 1810 C CA . ASP B 1 98 ? 7.762 5.375 7.02 1 96.5 98 ASP B CA 1
ATOM 1811 C C . ASP B 1 98 ? 8.68 5.043 5.848 1 96.5 98 ASP B C 1
ATOM 1813 O O . ASP B 1 98 ? 8.93 5.887 4.984 1 96.5 98 ASP B O 1
ATOM 1817 N N . ARG B 1 99 ? 9.133 3.809 5.855 1 96.44 99 ARG B N 1
ATOM 1818 C CA . ARG B 1 99 ? 10.102 3.402 4.848 1 96.44 99 ARG B CA 1
ATOM 1819 C C . ARG B 1 99 ? 9.484 3.393 3.455 1 96.44 99 ARG B C 1
ATOM 1821 O O . ARG B 1 99 ? 10.117 3.807 2.482 1 96.44 99 ARG B O 1
ATOM 1828 N N . ILE B 1 100 ? 8.172 2.955 3.344 1 97.38 100 ILE B N 1
ATOM 1829 C CA . ILE B 1 100 ? 7.547 2.914 2.029 1 97.38 100 ILE B CA 1
ATOM 1830 C C . ILE B 1 100 ? 7.223 4.332 1.565 1 97.38 100 ILE B C 1
ATOM 1832 O O . ILE B 1 100 ? 7.289 4.633 0.372 1 97.38 100 ILE B O 1
ATOM 1836 N N . LEU B 1 101 ? 6.887 5.246 2.492 1 98.06 101 LEU B N 1
ATOM 1837 C CA . LEU B 1 101 ? 6.68 6.645 2.123 1 98.06 101 LEU B CA 1
ATOM 1838 C C . LEU B 1 101 ? 7.961 7.25 1.559 1 98.06 101 LEU B C 1
ATOM 1840 O O . LEU B 1 101 ? 7.918 7.988 0.57 1 98.06 101 LEU B O 1
ATOM 1844 N N . VAL B 1 102 ? 9.086 6.902 2.188 1 97.75 102 VAL B N 1
ATOM 1845 C CA . VAL B 1 102 ? 10.383 7.367 1.709 1 97.75 102 VAL B CA 1
ATOM 1846 C C . VAL B 1 102 ? 10.641 6.836 0.301 1 97.75 102 VAL B C 1
ATOM 1848 O O . VAL B 1 102 ? 11.016 7.594 -0.597 1 97.75 102 VAL B O 1
ATOM 1851 N N . CYS B 1 103 ? 10.383 5.559 0.092 1 97.5 103 CYS B N 1
ATOM 1852 C CA . CYS B 1 103 ? 10.562 4.941 -1.217 1 97.5 103 CYS B CA 1
ATOM 1853 C C . CYS B 1 103 ? 9.703 5.625 -2.27 1 97.5 103 CYS B C 1
ATOM 1855 O O . CYS B 1 103 ? 10.172 5.918 -3.369 1 97.5 103 CYS B O 1
ATOM 1857 N N . GLN B 1 104 ? 8.469 5.902 -1.899 1 98.38 104 GLN B N 1
ATOM 1858 C CA . GLN B 1 104 ? 7.531 6.539 -2.822 1 98.38 104 GLN B CA 1
ATOM 1859 C C . GLN B 1 104 ? 7.973 7.957 -3.16 1 98.38 104 GLN B C 1
ATOM 1861 O O . GLN B 1 104 ? 7.859 8.391 -4.309 1 98.38 104 GLN B O 1
ATOM 1866 N N . ALA B 1 105 ? 8.453 8.641 -2.195 1 98.5 105 ALA B N 1
ATOM 1867 C CA . ALA B 1 105 ? 8.945 10 -2.418 1 98.5 105 ALA B CA 1
ATOM 1868 C C . ALA B 1 105 ? 10.148 10.008 -3.354 1 98.5 105 ALA B C 1
ATOM 1870 O O . ALA B 1 105 ? 10.234 10.836 -4.262 1 98.5 105 ALA B O 1
ATOM 1871 N N . ILE B 1 106 ? 11.07 9.102 -3.158 1 97.44 106 ILE B N 1
ATOM 1872 C CA . ILE B 1 106 ? 12.258 9 -4 1 97.44 106 ILE B CA 1
ATOM 1873 C C . ILE B 1 106 ? 11.844 8.703 -5.441 1 97.44 106 ILE B C 1
ATOM 1875 O O . ILE B 1 106 ? 12.258 9.406 -6.367 1 97.44 106 ILE B O 1
ATOM 1879 N N . GLU B 1 107 ? 10.984 7.715 -5.629 1 97.5 107 GLU B N 1
ATOM 1880 C CA . GLU B 1 107 ? 10.57 7.258 -6.953 1 97.5 107 GLU B CA 1
ATOM 1881 C C . GLU B 1 107 ? 9.883 8.375 -7.734 1 97.5 107 GLU B C 1
ATOM 1883 O O . GLU B 1 107 ? 10.031 8.469 -8.953 1 97.5 107 GLU B O 1
ATOM 1888 N N . ASN B 1 108 ? 9.211 9.258 -7.051 1 98.12 108 ASN B N 1
ATOM 1889 C CA . ASN B 1 108 ? 8.383 10.25 -7.719 1 98.12 108 ASN B CA 1
ATOM 1890 C C . ASN B 1 108 ? 8.977 11.648 -7.602 1 98.12 108 ASN B C 1
ATOM 1892 O O . ASN B 1 108 ? 8.359 12.633 -8.031 1 98.12 108 ASN B O 1
ATOM 1896 N N . GLY B 1 109 ? 10.102 11.781 -6.988 1 97.81 109 GLY B N 1
ATOM 1897 C CA . GLY B 1 109 ? 10.766 13.07 -6.852 1 97.81 109 GLY B CA 1
ATOM 1898 C C . GLY B 1 109 ? 10.008 14.039 -5.953 1 97.81 109 GLY B C 1
ATOM 1899 O O . GLY B 1 109 ? 9.852 15.211 -6.297 1 97.81 109 GLY B O 1
ATOM 1900 N N . LEU B 1 110 ? 9.477 13.555 -4.844 1 98.69 110 LEU B N 1
ATOM 1901 C CA . LEU B 1 110 ? 8.672 14.367 -3.939 1 98.69 110 LEU B CA 1
ATOM 1902 C C . LEU B 1 110 ? 9.492 14.805 -2.73 1 98.69 110 LEU B C 1
ATOM 1904 O O . LEU B 1 110 ? 10.453 14.133 -2.346 1 98.69 110 LEU B O 1
ATOM 1908 N N . THR B 1 111 ? 9.141 15.898 -2.148 1 98.81 111 THR B N 1
ATOM 1909 C CA . THR B 1 111 ? 9.633 16.344 -0.851 1 98.81 111 THR B CA 1
ATOM 1910 C C . THR B 1 111 ? 8.68 15.922 0.263 1 98.81 111 THR B C 1
ATOM 1912 O O . THR B 1 111 ? 7.48 16.203 0.205 1 98.81 111 THR B O 1
ATOM 1915 N N . ILE B 1 112 ? 9.18 15.25 1.282 1 98.81 112 ILE B N 1
ATOM 1916 C CA . ILE B 1 112 ? 8.312 14.797 2.365 1 98.81 112 ILE B CA 1
ATOM 1917 C C . ILE B 1 112 ? 8.195 15.891 3.424 1 98.81 112 ILE B C 1
ATOM 1919 O O . ILE B 1 112 ? 9.203 16.422 3.891 1 98.81 112 ILE B O 1
ATOM 1923 N N . LEU B 1 113 ? 7.008 16.281 3.701 1 98.81 113 LEU B N 1
ATOM 1924 C CA . LEU B 1 113 ? 6.754 17.156 4.84 1 98.81 113 LEU B CA 1
ATOM 1925 C C . LEU B 1 113 ? 6.672 16.359 6.133 1 98.81 113 LEU B C 1
ATOM 1927 O O . LEU B 1 113 ? 5.656 15.719 6.406 1 98.81 113 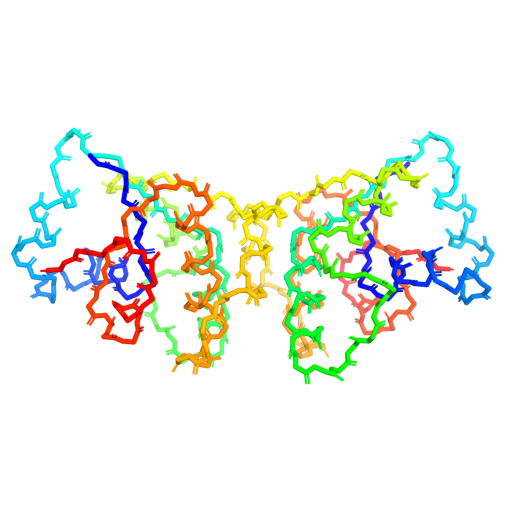LEU B O 1
ATOM 1931 N N . THR B 1 114 ? 7.715 16.422 6.91 1 98.44 114 THR B N 1
ATOM 1932 C CA . THR B 1 114 ? 7.781 15.578 8.094 1 98.44 114 THR B CA 1
ATOM 1933 C C . THR B 1 114 ? 8.688 16.203 9.156 1 98.44 114 THR B C 1
ATOM 1935 O O . THR B 1 114 ? 9.719 16.797 8.828 1 98.44 114 THR B O 1
ATOM 1938 N N . SER B 1 115 ? 8.297 15.992 10.414 1 97.25 115 SER B N 1
ATOM 1939 C CA . SER B 1 115 ? 9.141 16.391 11.539 1 97.25 115 SER B CA 1
ATOM 1940 C C . SER B 1 115 ? 9.953 15.211 12.055 1 97.25 115 SER B C 1
ATOM 1942 O O . SER B 1 115 ? 10.758 15.367 12.977 1 97.25 115 SER B O 1
ATOM 1944 N N . ASP B 1 116 ? 9.688 13.992 11.484 1 96.5 116 ASP B N 1
ATOM 1945 C CA . ASP B 1 116 ? 10.352 12.789 11.969 1 96.5 116 ASP B CA 1
ATOM 1946 C C . ASP B 1 116 ? 11.836 12.789 11.602 1 96.5 116 ASP B C 1
ATOM 1948 O O . ASP B 1 116 ? 12.188 12.688 10.43 1 96.5 116 ASP B O 1
ATOM 1952 N N . GLN B 1 117 ? 12.664 12.742 12.57 1 94.81 117 GLN B N 1
ATOM 1953 C CA . GLN B 1 117 ? 14.109 12.844 12.367 1 94.81 117 GLN B CA 1
ATOM 1954 C C . GLN B 1 117 ? 14.664 11.578 11.727 1 94.81 117 GLN B C 1
ATOM 1956 O O . GLN B 1 117 ? 15.672 11.617 11.016 1 94.81 117 GLN B O 1
ATOM 1961 N N . HIS B 1 118 ? 14 10.492 11.953 1 93.94 118 HIS B N 1
ATOM 1962 C CA . HIS B 1 118 ? 14.445 9.25 11.336 1 93.94 118 HIS B CA 1
ATOM 1963 C C . HIS B 1 118 ? 14.25 9.281 9.828 1 93.94 118 HIS B C 1
ATOM 1965 O O . HIS B 1 118 ? 15.109 8.82 9.07 1 93.94 118 HIS B O 1
ATOM 1971 N N . ILE B 1 119 ? 13.109 9.852 9.391 1 96.31 119 ILE B N 1
ATOM 1972 C CA . ILE B 1 119 ? 12.852 9.969 7.957 1 96.31 119 ILE B CA 1
ATOM 1973 C C . ILE B 1 119 ? 13.859 10.93 7.324 1 96.31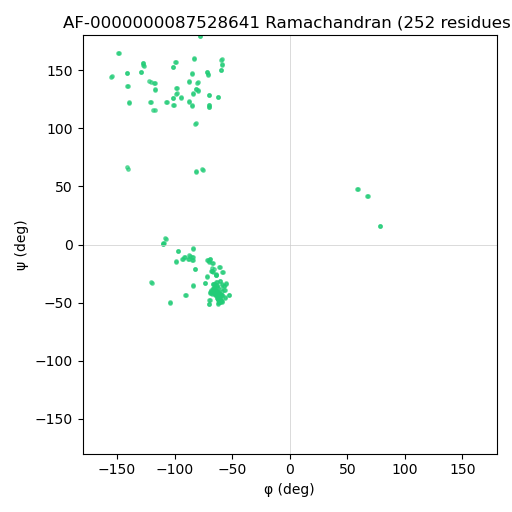 119 ILE B C 1
ATOM 1975 O O . ILE B 1 119 ? 14.328 10.703 6.207 1 96.31 119 ILE B O 1
ATOM 1979 N N . GLN B 1 120 ? 14.234 11.93 8.078 1 94.75 120 GLN B N 1
ATOM 1980 C CA . GLN B 1 120 ? 15.141 12.961 7.578 1 94.75 120 GLN B CA 1
ATOM 1981 C C . GLN B 1 120 ? 16.531 12.391 7.316 1 94.75 120 GLN B C 1
ATOM 1983 O O . GLN B 1 120 ? 17.344 13.016 6.625 1 94.75 120 GLN B O 1
ATOM 1988 N N . ARG B 1 121 ? 16.828 11.234 7.84 1 94.44 121 ARG B N 1
ATOM 1989 C CA . ARG B 1 121 ? 18.141 10.625 7.703 1 94.44 121 ARG B CA 1
ATOM 1990 C C . ARG B 1 121 ? 18.266 9.867 6.387 1 94.44 121 ARG B C 1
ATOM 1992 O O . ARG B 1 121 ? 19.359 9.492 5.977 1 94.44 121 ARG B O 1
ATOM 1999 N N . TYR B 1 122 ? 17.172 9.68 5.695 1 94.88 122 TYR B N 1
ATOM 2000 C CA . TYR B 1 122 ? 17.172 8.977 4.422 1 94.88 122 TYR B CA 1
ATOM 2001 C C . TYR B 1 122 ? 17.562 9.906 3.281 1 94.88 122 TYR B C 1
ATOM 2003 O O . TYR B 1 122 ? 17.5 11.133 3.424 1 94.88 122 TYR B O 1
ATOM 2011 N N . PRO B 1 123 ? 18.031 9.328 2.102 1 92.44 123 PRO B N 1
ATOM 2012 C CA . PRO B 1 123 ? 18.359 10.148 0.939 1 92.44 123 PRO B CA 1
ATOM 2013 C C . PRO B 1 123 ? 17.125 10.656 0.196 1 92.44 123 PRO B C 1
ATOM 2015 O O . PRO B 1 123 ? 16.922 10.305 -0.969 1 92.44 123 PRO B O 1
ATOM 2018 N N . VAL B 1 124 ? 16.359 11.461 0.833 1 95.94 124 VAL B N 1
ATOM 2019 C CA . VAL B 1 124 ? 15.133 12.047 0.297 1 95.94 124 VAL B CA 1
ATOM 2020 C C . VAL B 1 124 ? 15.008 13.5 0.764 1 95.94 124 VAL B C 1
ATOM 2022 O O . VAL B 1 124 ? 15.531 13.859 1.821 1 95.94 124 VAL B O 1
ATOM 2025 N N . LYS B 1 125 ? 14.422 14.375 -0.028 1 97.69 125 LYS B N 1
ATOM 2026 C CA . LYS B 1 125 ? 14.172 15.75 0.394 1 97.69 125 LYS B CA 1
ATOM 2027 C C . LYS B 1 125 ? 13.078 15.805 1.456 1 97.69 125 LYS B C 1
ATOM 2029 O O . LYS B 1 125 ? 12.047 15.141 1.329 1 97.69 125 LYS B O 1
ATOM 2034 N N . THR B 1 126 ? 13.398 16.469 2.498 1 98.31 126 THR B N 1
ATOM 2035 C CA . THR B 1 126 ? 12.414 16.688 3.545 1 98.31 126 THR B CA 1
ATOM 2036 C C . THR B 1 126 ? 12.297 18.172 3.879 1 98.31 126 THR B C 1
ATOM 2038 O O . THR B 1 126 ? 13.195 18.953 3.555 1 98.31 126 THR B O 1
ATOM 2041 N N . LEU B 1 127 ? 11.188 18.547 4.406 1 98.12 127 LEU B N 1
ATOM 2042 C CA . LEU B 1 127 ? 10.945 19.922 4.812 1 98.12 127 LEU B CA 1
ATOM 2043 C C . LEU B 1 127 ? 10.156 19.969 6.117 1 98.12 127 LEU B C 1
ATOM 2045 O O . LEU B 1 127 ? 9.227 19.188 6.32 1 98.12 127 LEU B O 1
ATOM 2049 N N . TRP B 1 128 ? 10.641 20.906 7.012 1 97.25 128 TRP B N 1
ATOM 2050 C CA . TRP B 1 128 ? 9.898 21.125 8.25 1 97.25 128 TRP B CA 1
ATOM 2051 C C . TRP B 1 128 ? 10.242 22.484 8.859 1 97.25 128 TRP B C 1
ATOM 2053 O O . TRP B 1 128 ? 11.398 22.922 8.797 1 97.25 128 TRP B O 1
#

Radius of gyration: 18.82 Å; Cα contacts (8 Å, |Δi|>4): 430; chains: 2; bounding box: 36×56×41 Å

Organism: NCBI:txid1859131

Solvent-accessible surface area (backbone atoms only — not comparable to full-atom values): 14135 Å² total; per-residue (Å²): 90,47,35,33,44,41,62,63,48,50,50,24,62,74,76,39,50,86,75,50,45,68,61,34,47,50,55,70,65,33,83,80,34,46,42,32,38,42,19,64,45,48,37,51,49,38,52,33,38,72,72,68,74,41,89,65,99,46,59,59,74,54,38,50,60,51,51,23,60,76,66,63,37,42,79,34,62,41,44,53,75,26,36,46,45,58,79,73,52,75,90,80,62,82,54,64,68,62,53,47,52,50,21,37,26,54,70,68,70,29,30,34,36,48,85,54,67,68,66,60,70,43,99,55,54,66,42,89,89,46,34,33,45,42,63,64,48,49,49,25,62,74,75,38,51,86,74,50,45,69,62,35,46,51,55,70,64,33,83,79,34,45,42,32,38,43,20,64,46,47,36,51,50,38,54,34,39,71,72,69,76,43,88,66,99,48,59,59,73,52,40,51,58,50,51,24,60,77,66,64,38,41,80,35,62,41,45,52,74,26,36,45,45,58,78,74,50,74,89,80,63,82,52,65,67,62,51,49,51,51,21,37,26,54,71,68,70,28,31,32,36,46,85,52,66,67,65,60,71,44,100,52,53,63,41,88

Nearest PDB structures (foldseek):
  2fe1-assembly1_A-2  TM=6.774E-01  e=6.443E-05  Pyrobaculum aerophilum str. IM2
  7vwo-assembly3_I  TM=7.273E-01  e=2.223E-03  Mycobacterium tuberculosis H37Rv
  5h4g-assembly1_B  TM=6.721E-01  e=1.428E-03  Pyrococcus horikoshii OT3
  1v8o-assembly1_C  TM=6.125E-01  e=4.928E-02  Pyrobaculum aerophilum
  1v8p-assembly1_D  TM=5.845E-01  e=4.626E-02  Pyrobaculum aerophilum

InterPro domains:
  IPR002716 PIN domain [PF01850] (3-123)
  IPR029060 PIN-like domain superfamily [SSF88723] (1-128)
  IPR041705 VapC-like Sll0205 protein, PIN domain [cd09872] (4-128)
  IPR052919 Type II TA system ribonuclease [PTHR36173] (1-128)